Protein AF-A0A495T0G9-F1 (afdb_monomer_lite)

Radius of gyration: 29.29 Å; chains: 1; bounding box: 45×119×54 Å

pLDDT: mean 86.43, std 22.81, range [25.92, 98.94]

Secondary structure (DSSP, 8-state):
----------------------------S-HHHHHH-----TT-----SS-S--S-TTTTS--PPPTT--HHHHHHHHHHHHHHHHHHHHHHHTTTTTSSSHHHHHHHHHHHHHHHHHHHHHHHHHHHHTSS---HHHHHHS--GGG----TTTTS---SHHHHHHHHHHHHHHHHHHHHHHTT-SSHHHHHHHHHHHHHHHHHHHHHHHHHHHHHTS-HHHHHHHHHHHHHHGGGGGGGGS--HHHHHHS--GGGGHHHHHHHHHHHHHHTTPPPP--PPPPPBTTB-GGGT---HHHHHHHHHHHHHHHHSTT---

Structure (mmCIF, N/CA/C/O backbone):
data_AF-A0A495T0G9-F1
#
_entry.id   AF-A0A495T0G9-F1
#
loop_
_atom_site.group_PDB
_atom_site.id
_atom_site.type_symbol
_atom_site.label_atom_id
_atom_site.label_alt_id
_atom_site.label_comp_id
_atom_site.label_asym_id
_atom_site.label_entity_id
_atom_site.label_seq_id
_atom_site.pdbx_PDB_ins_code
_atom_site.Cartn_x
_atom_site.Cartn_y
_atom_site.Cartn_z
_atom_site.occupancy
_atom_site.B_iso_or_equiv
_atom_site.auth_seq_id
_atom_site.auth_comp_id
_atom_site.auth_asym_id
_atom_site.auth_atom_id
_atom_site.pdbx_PDB_model_num
ATOM 1 N N . MET A 1 1 ? -22.221 94.815 26.299 1.00 36.84 1 MET A N 1
ATOM 2 C CA . MET A 1 1 ? -20.768 94.915 26.525 1.00 36.84 1 MET A CA 1
ATOM 3 C C . MET A 1 1 ? -20.129 94.734 25.158 1.00 36.84 1 MET A C 1
ATOM 5 O O . MET A 1 1 ? -20.235 93.639 24.633 1.00 36.84 1 MET A O 1
ATOM 9 N N . GLN A 1 2 ? -19.735 95.877 24.577 1.00 31.06 2 GLN A N 1
ATOM 10 C CA . GLN A 1 2 ? -18.849 96.187 23.428 1.00 31.06 2 GLN A CA 1
ATOM 11 C C . GLN A 1 2 ? -18.416 95.041 22.489 1.00 31.06 2 GLN A C 1
ATOM 13 O O . GLN A 1 2 ? -17.970 94.005 22.966 1.00 31.06 2 GLN A O 1
ATOM 18 N N . ASP A 1 3 ? -18.682 95.146 21.173 1.00 30.12 3 ASP A N 1
ATOM 19 C CA . ASP A 1 3 ? -17.888 95.874 20.132 1.00 30.12 3 ASP A CA 1
ATOM 20 C C . ASP A 1 3 ? -16.521 95.200 19.897 1.00 30.12 3 ASP A C 1
ATOM 22 O O . ASP A 1 3 ? -15.913 94.730 20.847 1.00 30.12 3 ASP A O 1
ATOM 26 N N . GLN A 1 4 ? -15.887 95.139 18.729 1.00 31.98 4 GLN A N 1
ATOM 27 C CA . GLN A 1 4 ? -16.127 95.463 17.318 1.00 31.98 4 GLN A CA 1
ATOM 28 C C . GLN A 1 4 ? -14.895 94.896 16.568 1.00 31.98 4 GLN A C 1
ATOM 30 O O . GLN A 1 4 ? -13.875 94.617 17.196 1.00 31.98 4 GLN A O 1
ATOM 35 N N . ASP A 1 5 ? -15.020 94.732 15.249 1.00 30.42 5 ASP A N 1
ATOM 36 C CA . ASP A 1 5 ? -14.012 94.924 14.189 1.00 30.42 5 ASP A CA 1
ATOM 37 C C . ASP A 1 5 ? -12.503 94.759 14.480 1.00 30.42 5 ASP A C 1
ATOM 39 O O . ASP A 1 5 ? -11.925 95.447 15.314 1.00 30.42 5 ASP A O 1
ATOM 43 N N . HIS A 1 6 ? -11.805 93.999 13.622 1.00 32.00 6 HIS A N 1
ATOM 44 C CA . HIS A 1 6 ? -10.944 94.625 12.604 1.00 32.00 6 HIS A CA 1
ATOM 45 C C . HIS A 1 6 ? -10.270 93.636 11.630 1.00 32.00 6 HIS A C 1
ATOM 47 O O . HIS A 1 6 ? -9.691 92.613 11.975 1.00 32.00 6 HIS A O 1
ATOM 53 N N . THR A 1 7 ? -10.355 94.065 10.376 1.00 27.98 7 THR A N 1
ATOM 54 C CA . THR A 1 7 ? -9.600 93.808 9.143 1.00 27.98 7 THR A CA 1
ATOM 55 C C . THR A 1 7 ? -8.075 93.583 9.210 1.00 27.98 7 THR A C 1
ATOM 57 O O . THR A 1 7 ? -7.388 94.221 10.000 1.00 27.98 7 THR A O 1
ATOM 60 N N . ALA A 1 8 ? -7.593 92.885 8.163 1.00 29.25 8 ALA A N 1
ATOM 61 C CA . ALA A 1 8 ? -6.360 93.102 7.369 1.00 29.25 8 ALA A CA 1
ATOM 62 C C . ALA A 1 8 ? -5.154 92.138 7.537 1.00 29.25 8 ALA A C 1
ATOM 64 O O . ALA A 1 8 ? -4.365 92.223 8.468 1.00 29.25 8 ALA A O 1
ATOM 65 N N . THR A 1 9 ? -4.997 91.277 6.521 1.00 27.11 9 THR A N 1
ATOM 66 C CA . THR A 1 9 ? -3.823 91.097 5.633 1.00 27.11 9 THR A CA 1
ATOM 67 C C . THR A 1 9 ? -2.409 91.348 6.190 1.00 27.11 9 THR A C 1
ATOM 69 O O . THR A 1 9 ? -2.053 92.504 6.372 1.00 27.11 9 THR A O 1
ATOM 72 N N . THR A 1 10 ? -1.527 90.330 6.249 1.00 30.27 10 THR A N 1
ATOM 73 C CA . THR A 1 10 ? -0.317 90.196 5.382 1.00 30.27 10 THR A CA 1
ATOM 74 C C . THR A 1 10 ? 0.456 88.871 5.576 1.00 30.27 10 THR A C 1
ATOM 76 O O . THR A 1 10 ? 0.737 88.460 6.692 1.00 30.27 10 THR A O 1
ATOM 79 N N . ALA A 1 11 ? 0.798 88.264 4.432 1.00 27.73 11 ALA A N 1
ATOM 80 C CA . ALA A 1 11 ? 1.923 87.395 4.043 1.00 27.73 11 ALA A CA 1
ATOM 81 C C . ALA A 1 11 ? 2.798 86.637 5.075 1.00 27.73 11 ALA A C 1
ATOM 83 O O . ALA A 1 11 ? 3.456 87.233 5.921 1.00 27.73 11 ALA A O 1
ATOM 84 N N . GLY A 1 12 ? 2.997 85.335 4.808 1.00 25.92 12 GLY A N 1
ATOM 85 C CA . GLY A 1 12 ? 4.151 84.576 5.298 1.00 25.92 12 GLY A CA 1
ATOM 86 C C . GLY A 1 12 ? 4.173 83.091 4.906 1.00 25.92 12 GLY A C 1
ATOM 87 O O . GLY A 1 12 ? 3.574 82.280 5.590 1.00 25.92 12 GLY A O 1
ATOM 88 N N . ALA A 1 13 ? 4.961 82.775 3.871 1.00 28.78 13 ALA A N 1
ATOM 89 C CA . ALA A 1 13 ? 5.741 81.540 3.684 1.00 28.78 13 ALA A CA 1
ATOM 90 C C . ALA A 1 13 ? 5.062 80.184 3.343 1.00 28.78 13 ALA A C 1
ATOM 92 O O . ALA A 1 13 ? 4.405 79.554 4.156 1.00 28.78 13 ALA A O 1
ATOM 93 N N . HIS A 1 14 ? 5.427 79.700 2.145 1.00 29.56 14 HIS A N 1
ATOM 94 C CA . HIS A 1 14 ? 5.877 78.336 1.816 1.00 29.56 14 HIS A CA 1
ATOM 95 C C . HIS A 1 14 ? 5.043 77.123 2.276 1.00 29.56 14 HIS A C 1
ATOM 97 O O . HIS A 1 14 ? 5.208 76.646 3.390 1.00 29.56 14 HIS A O 1
ATOM 103 N N . HIS A 1 15 ? 4.341 76.473 1.341 1.00 28.16 15 HIS A N 1
ATOM 104 C CA . HIS A 1 15 ? 4.770 75.176 0.791 1.00 28.16 15 HIS A CA 1
ATOM 105 C C . HIS A 1 15 ? 3.839 74.692 -0.333 1.00 28.16 15 HIS A C 1
ATOM 107 O O . HIS A 1 15 ? 2.646 74.960 -0.341 1.00 28.16 15 HIS A O 1
ATOM 113 N N . ALA A 1 16 ? 4.462 74.024 -1.302 1.00 29.64 16 ALA A N 1
ATOM 114 C CA . ALA A 1 16 ? 3.936 73.474 -2.545 1.00 29.64 16 ALA A CA 1
ATOM 115 C C . ALA A 1 16 ? 2.605 72.700 -2.434 1.00 29.64 16 ALA A C 1
ATOM 117 O O . ALA A 1 16 ? 2.536 71.673 -1.765 1.00 29.64 16 ALA A O 1
ATOM 118 N N . GLU A 1 17 ? 1.615 73.123 -3.221 1.00 27.14 17 GLU A N 1
ATOM 119 C CA . GLU A 1 17 ? 0.502 72.290 -3.682 1.00 27.14 17 GLU A CA 1
ATOM 120 C C . GLU A 1 17 ? 0.711 71.988 -5.171 1.00 27.14 17 GLU A C 1
ATOM 122 O O . GLU A 1 17 ? 0.714 72.888 -6.011 1.00 27.14 17 GLU A O 1
ATOM 127 N N . HIS A 1 18 ? 0.883 70.710 -5.500 1.00 29.36 18 HIS A N 1
ATOM 128 C CA . HIS A 1 18 ? 0.644 70.201 -6.844 1.00 29.36 18 HIS A CA 1
ATOM 129 C C . HIS A 1 18 ? -0.674 69.432 -6.816 1.00 29.36 18 HIS A C 1
ATOM 131 O O . HIS A 1 18 ? -0.751 68.340 -6.262 1.00 29.36 18 HIS A O 1
ATOM 137 N N . ALA A 1 19 ? -1.693 69.996 -7.454 1.00 32.41 19 ALA A N 1
ATOM 138 C CA . ALA 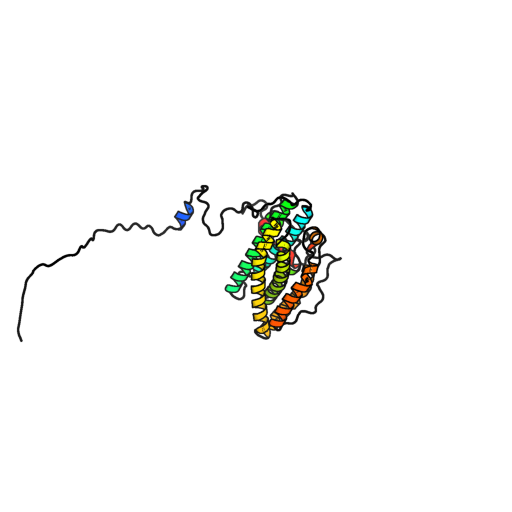A 1 19 ? -2.855 69.260 -7.915 1.00 32.41 19 ALA A CA 1
ATOM 139 C C . ALA A 1 19 ? -3.049 69.593 -9.392 1.00 32.41 19 ALA A C 1
ATOM 141 O O . ALA A 1 19 ? -3.250 70.755 -9.723 1.00 32.41 19 ALA A O 1
ATOM 142 N N . HIS A 1 20 ? -2.994 68.587 -10.266 1.00 30.02 20 HIS A N 1
ATOM 143 C CA . HIS A 1 20 ? -3.805 68.563 -11.480 1.00 30.02 20 HIS A CA 1
ATOM 144 C C . HIS A 1 20 ? -3.977 67.127 -11.999 1.00 30.02 20 HIS A C 1
ATOM 146 O O . HIS A 1 20 ? -3.019 66.455 -12.356 1.00 30.02 20 HIS A O 1
ATOM 152 N N . HIS A 1 21 ? -5.256 66.748 -12.033 1.00 27.62 21 HIS A N 1
ATOM 153 C CA . HIS A 1 21 ? -5.963 65.873 -12.969 1.00 27.62 21 HIS A CA 1
ATOM 154 C C . HIS A 1 21 ? -5.550 64.408 -13.172 1.00 27.62 21 HIS A C 1
ATOM 156 O O . HIS A 1 21 ? -4.650 64.068 -13.926 1.00 27.62 21 HIS A O 1
ATOM 162 N N . ALA A 1 22 ? -6.391 63.571 -12.561 1.00 38.06 22 ALA A N 1
ATOM 163 C CA . ALA A 1 22 ? -6.964 62.321 -13.050 1.00 38.06 22 ALA A CA 1
ATOM 164 C C . ALA A 1 22 ? -6.792 61.988 -14.547 1.00 38.06 22 ALA A C 1
ATOM 166 O O . ALA A 1 22 ? -7.380 62.645 -15.404 1.00 38.06 22 ALA A O 1
ATOM 167 N N . GLU A 1 23 ? -6.179 60.832 -14.796 1.00 28.80 23 GLU A N 1
ATOM 168 C CA . GLU A 1 23 ? -6.669 59.850 -15.764 1.00 28.80 23 GLU A CA 1
ATOM 169 C C . GLU A 1 23 ? -6.820 58.516 -15.027 1.00 28.80 23 GLU A C 1
ATOM 171 O O . GLU A 1 23 ? -5.847 57.883 -14.622 1.00 28.80 23 GLU A O 1
ATOM 176 N N . HIS A 1 24 ? -8.071 58.126 -14.792 1.00 37.62 24 HIS A N 1
ATOM 177 C CA . HIS A 1 24 ? -8.430 56.815 -14.271 1.00 37.62 24 HIS A CA 1
ATOM 178 C C . HIS A 1 24 ? -8.293 55.833 -15.441 1.00 37.62 24 HIS A C 1
ATOM 180 O O . HIS A 1 24 ? -9.194 55.723 -16.269 1.00 37.62 24 HIS A O 1
ATOM 186 N N . THR A 1 25 ? -7.140 55.177 -15.560 1.00 33.19 25 THR A N 1
ATOM 187 C CA . THR A 1 25 ? -7.004 53.996 -16.415 1.00 33.19 25 THR A CA 1
ATOM 188 C C . THR A 1 25 ? -7.249 52.777 -15.544 1.00 33.19 25 THR A C 1
ATOM 190 O O . THR A 1 25 ? -6.500 52.472 -14.622 1.00 33.19 25 THR A O 1
ATOM 193 N N . ASP A 1 26 ? -8.394 52.160 -15.795 1.00 38.94 26 ASP A N 1
ATOM 194 C CA . ASP A 1 26 ? -8.845 50.896 -15.235 1.00 38.94 26 ASP A CA 1
ATOM 195 C C . ASP A 1 26 ? -7.875 49.789 -15.683 1.00 38.94 26 ASP A C 1
ATOM 197 O O . ASP A 1 26 ? -7.980 49.259 -16.789 1.00 38.94 26 ASP A O 1
ATOM 201 N N . HIS A 1 27 ? -6.831 49.540 -14.891 1.00 41.47 27 HIS A N 1
ATOM 202 C CA . HIS A 1 27 ? -5.811 48.525 -15.171 1.00 41.47 27 HIS A CA 1
ATOM 203 C C . HIS A 1 27 ? -5.807 47.418 -14.117 1.00 41.47 27 HIS A C 1
ATOM 205 O O . HIS A 1 27 ? -4.746 46.903 -13.784 1.00 41.47 27 HIS A O 1
ATOM 211 N N . ASP A 1 28 ? -6.967 47.060 -13.564 1.00 48.81 28 ASP A N 1
ATOM 212 C CA . ASP A 1 28 ? -6.973 46.144 -12.420 1.00 48.81 28 ASP A CA 1
ATOM 213 C C . ASP A 1 28 ? -7.958 44.979 -12.490 1.00 48.81 28 ASP A C 1
ATOM 215 O O . ASP A 1 28 ? -8.263 44.419 -11.446 1.00 48.81 28 ASP A O 1
ATOM 219 N N . ASP A 1 29 ? -8.424 44.545 -13.674 1.00 48.72 29 ASP A N 1
ATOM 220 C CA . ASP A 1 29 ? -9.497 43.533 -13.661 1.00 48.72 29 ASP A CA 1
ATOM 221 C C . ASP A 1 29 ? -9.429 42.325 -14.595 1.00 48.72 29 ASP A C 1
ATOM 223 O O . ASP A 1 29 ? -10.410 41.593 -14.690 1.00 48.72 29 ASP A O 1
ATOM 227 N N . HIS A 1 30 ? -8.289 41.983 -15.207 1.00 46.88 30 HIS A N 1
ATOM 228 C CA . HIS A 1 30 ? -8.212 40.712 -15.948 1.00 46.88 30 HIS A CA 1
ATOM 229 C C . HIS A 1 30 ? -6.909 39.930 -15.750 1.00 46.88 30 HIS A C 1
ATOM 231 O O . HIS A 1 30 ? -6.177 39.647 -16.696 1.00 46.88 30 HIS A O 1
ATOM 237 N N . VAL A 1 31 ? -6.696 39.449 -14.519 1.00 45.00 31 VAL A N 1
ATOM 238 C CA . VAL A 1 31 ? -5.725 38.377 -14.199 1.00 45.00 31 VAL A CA 1
ATOM 239 C C . VAL A 1 31 ? -5.916 37.147 -15.109 1.00 45.00 31 VAL A C 1
ATOM 241 O O . VAL A 1 31 ? -4.964 36.449 -15.440 1.00 45.00 31 VAL A O 1
ATOM 244 N N . TYR A 1 32 ? -7.142 36.906 -15.583 1.00 41.06 32 TYR A N 1
ATOM 245 C CA . TYR A 1 32 ? -7.452 35.819 -16.513 1.00 41.06 32 TYR A CA 1
ATOM 246 C C . TYR A 1 32 ? -6.936 36.036 -17.945 1.00 41.06 32 TYR A C 1
ATOM 248 O O . TYR A 1 32 ? -6.650 35.055 -18.627 1.00 41.06 32 TYR A O 1
ATOM 256 N N . LEU A 1 33 ? -6.787 37.283 -18.412 1.00 42.41 33 LEU A N 1
ATOM 257 C CA . LEU A 1 33 ? -6.263 37.562 -19.757 1.00 42.41 33 LEU A CA 1
ATOM 258 C C . LEU A 1 33 ? -4.733 37.484 -19.794 1.00 42.41 33 LEU A C 1
ATOM 260 O O . LEU A 1 33 ? -4.181 36.924 -20.737 1.00 42.41 33 LEU A O 1
ATOM 264 N N . SER A 1 34 ? -4.046 37.918 -18.732 1.00 47.62 34 SER A N 1
ATOM 265 C CA . SER A 1 34 ? -2.586 37.769 -18.632 1.00 47.62 34 SER A CA 1
ATOM 266 C C . SER A 1 34 ? -2.131 36.306 -18.511 1.00 47.62 34 SER A C 1
ATOM 268 O O . SER A 1 34 ? -1.018 35.976 -18.914 1.00 47.62 34 SER A O 1
ATOM 270 N N . LEU A 1 35 ? -3.002 35.410 -18.028 1.00 40.25 35 LEU A N 1
ATOM 271 C CA . LEU A 1 35 ? -2.791 33.956 -18.035 1.00 40.25 35 LEU A CA 1
ATOM 272 C C . LEU A 1 35 ? -2.956 33.322 -19.427 1.00 40.25 35 LEU A C 1
ATOM 274 O O . LEU A 1 35 ? -2.328 32.302 -19.704 1.00 40.25 35 LEU A O 1
ATOM 278 N N . ALA A 1 36 ? -3.785 33.905 -20.296 1.00 46.72 36 ALA A N 1
ATOM 279 C CA . ALA A 1 36 ? -4.063 33.378 -21.633 1.00 46.72 36 ALA A CA 1
ATOM 280 C C . ALA A 1 36 ? -3.026 33.813 -22.689 1.00 46.72 36 ALA A C 1
ATOM 282 O O . ALA A 1 36 ? -2.892 33.159 -23.721 1.00 46.72 36 ALA A O 1
ATOM 283 N N . GLU A 1 37 ? -2.289 34.899 -22.439 1.00 40.69 37 GLU A N 1
ATOM 284 C CA . GLU A 1 37 ? -1.347 35.504 -23.397 1.00 40.69 37 GLU A CA 1
ATOM 285 C C . GLU A 1 37 ? 0.112 35.017 -23.256 1.00 40.69 37 GLU A C 1
ATOM 287 O O . GLU A 1 37 ? 0.992 35.453 -24.005 1.00 40.69 37 GLU A O 1
ATOM 292 N N . ALA A 1 38 ? 0.397 34.085 -22.338 1.00 46.06 38 ALA A N 1
ATOM 293 C CA . ALA A 1 38 ? 1.737 33.520 -22.178 1.00 46.06 38 ALA A CA 1
ATOM 294 C C . ALA A 1 38 ? 2.163 32.751 -23.446 1.00 46.06 38 ALA A C 1
ATOM 296 O O . ALA A 1 38 ? 1.586 31.730 -23.816 1.00 46.06 38 ALA A O 1
ATOM 297 N N . THR A 1 39 ? 3.175 33.270 -24.144 1.00 41.12 39 THR A N 1
ATOM 298 C CA . THR A 1 39 ? 3.643 32.728 -25.427 1.00 41.12 39 THR A CA 1
ATOM 299 C C . THR A 1 39 ? 4.542 31.501 -25.202 1.00 41.12 39 THR A C 1
ATOM 301 O O . THR A 1 39 ? 5.429 31.574 -24.349 1.00 41.12 39 THR A O 1
ATOM 304 N N . PRO A 1 40 ? 4.396 30.399 -25.968 1.00 43.25 40 PRO A N 1
ATOM 305 C CA . PRO A 1 40 ? 5.226 29.215 -25.792 1.00 43.25 40 PRO A CA 1
ATOM 306 C C . PRO A 1 40 ? 6.629 29.481 -26.344 1.00 43.25 40 PRO A C 1
ATOM 308 O O . PRO A 1 40 ? 6.844 29.565 -27.553 1.00 43.25 40 PRO A O 1
ATOM 311 N N . GLY A 1 41 ? 7.588 29.626 -25.438 1.00 40.94 41 GLY A N 1
ATOM 312 C CA . GLY A 1 41 ? 9.014 29.710 -25.722 1.00 40.94 41 GLY A CA 1
ATOM 313 C C . GLY A 1 41 ? 9.802 29.064 -24.579 1.00 40.94 41 GLY A C 1
ATOM 314 O O . GLY A 1 41 ? 9.264 28.926 -23.482 1.00 40.94 41 GLY A O 1
ATOM 315 N N . PRO A 1 42 ? 11.068 28.677 -24.804 1.00 44.31 42 PRO A N 1
ATOM 316 C CA . PRO A 1 42 ? 11.828 27.808 -23.897 1.00 44.31 42 PRO A CA 1
ATOM 317 C C . PRO A 1 42 ? 12.151 28.432 -22.528 1.00 44.31 42 PRO A C 1
ATOM 319 O O . PRO A 1 42 ? 12.629 27.741 -21.640 1.00 44.31 42 PRO A O 1
ATOM 322 N N . GLU A 1 43 ? 11.888 29.726 -22.338 1.00 43.09 43 GLU A N 1
ATOM 323 C CA . GLU A 1 43 ? 12.049 30.420 -21.051 1.00 43.09 43 GLU A CA 1
ATOM 324 C C . GLU A 1 43 ? 10.701 30.800 -20.400 1.00 43.09 43 GLU A C 1
ATOM 326 O O . GLU A 1 43 ? 10.667 31.473 -19.370 1.00 43.09 43 GLU A O 1
ATOM 331 N N . GLY A 1 44 ? 9.584 30.366 -20.997 1.00 39.56 44 GLY A N 1
ATOM 332 C CA . GLY A 1 44 ? 8.210 30.717 -20.629 1.00 39.56 44 GLY A CA 1
ATOM 333 C C . GLY A 1 44 ? 7.306 29.506 -20.396 1.00 39.56 44 GLY A C 1
ATOM 334 O O . GLY A 1 44 ? 6.115 29.572 -20.690 1.00 39.56 44 GLY A O 1
ATOM 335 N N . GLU A 1 45 ? 7.848 28.398 -19.888 1.00 43.22 45 GLU A N 1
ATOM 336 C CA . GLU A 1 45 ? 7.029 27.290 -19.387 1.00 43.22 45 GLU A CA 1
ATOM 337 C C . GLU A 1 45 ? 6.202 27.776 -18.189 1.00 43.22 45 GLU A C 1
ATOM 339 O O . GLU A 1 45 ? 6.717 28.372 -17.237 1.00 43.22 45 GLU A O 1
ATOM 344 N N . GLY A 1 46 ? 4.884 27.591 -18.289 1.00 38.84 46 GLY A N 1
ATOM 345 C CA . GLY A 1 46 ? 3.895 28.140 -17.375 1.00 38.84 46 GLY A CA 1
ATOM 346 C C . GLY A 1 46 ? 4.235 27.840 -15.920 1.00 38.84 46 GLY A C 1
ATOM 347 O O . GLY A 1 46 ? 4.223 26.688 -15.491 1.00 38.84 46 GLY A O 1
ATOM 348 N N . ARG A 1 47 ? 4.488 28.906 -15.155 1.00 38.59 47 ARG A N 1
ATOM 349 C CA . ARG A 1 47 ? 4.686 28.903 -13.699 1.00 38.59 47 ARG A CA 1
ATOM 350 C C . ARG A 1 47 ? 3.376 28.626 -12.953 1.00 38.59 47 ARG A C 1
ATOM 352 O O . ARG A 1 47 ? 2.949 29.415 -12.115 1.00 38.59 47 ARG A O 1
ATOM 359 N N . TRP A 1 48 ? 2.727 27.515 -13.269 1.00 44.78 48 TRP A N 1
ATOM 360 C CA . TRP A 1 48 ? 1.744 26.910 -12.383 1.00 44.78 48 TRP A CA 1
ATOM 361 C C . TRP A 1 48 ? 2.496 26.096 -11.324 1.00 44.78 48 TRP A C 1
ATOM 363 O O . TRP A 1 48 ? 3.562 25.547 -11.594 1.00 44.78 48 TRP A O 1
ATOM 373 N N . ALA A 1 49 ? 1.945 26.007 -10.111 1.00 40.78 49 ALA A N 1
ATOM 374 C CA . ALA A 1 49 ? 2.507 25.233 -8.994 1.00 40.78 49 ALA A CA 1
ATOM 375 C C . ALA A 1 49 ? 2.595 23.710 -9.262 1.00 40.78 49 ALA A C 1
ATOM 377 O O . ALA A 1 49 ? 3.083 22.956 -8.424 1.00 40.78 49 ALA A O 1
ATOM 378 N N . TYR A 1 50 ? 2.158 23.277 -10.444 1.00 44.31 50 TYR A N 1
ATOM 379 C CA . TYR A 1 50 ? 2.253 21.932 -10.982 1.00 44.31 50 TYR A CA 1
ATOM 380 C C . TYR A 1 50 ? 2.871 22.073 -12.379 1.00 44.31 50 TYR A C 1
ATOM 382 O O . TYR A 1 50 ? 2.285 22.713 -13.253 1.00 44.31 50 TYR A O 1
ATOM 390 N N . GLY A 1 51 ? 4.101 21.580 -12.546 1.00 34.31 51 GLY A N 1
ATOM 391 C CA . GLY A 1 51 ? 4.908 21.766 -13.752 1.00 34.31 51 GLY A CA 1
ATOM 392 C C . GLY A 1 51 ? 4.189 21.338 -15.033 1.00 34.31 51 GLY A C 1
ATOM 393 O O . GLY A 1 51 ? 3.461 20.348 -15.066 1.00 34.31 51 GLY A O 1
ATOM 394 N N . THR A 1 52 ? 4.403 22.095 -16.104 1.00 44.09 52 THR A N 1
ATOM 395 C CA . THR A 1 52 ? 3.819 21.842 -17.422 1.00 44.09 52 THR A CA 1
ATOM 396 C C . THR A 1 52 ? 4.724 20.892 -18.212 1.00 44.09 52 THR A C 1
ATOM 398 O O . THR A 1 52 ? 5.574 21.321 -18.978 1.00 44.09 52 THR A O 1
ATOM 401 N N . GLY A 1 53 ? 4.564 19.579 -18.001 1.00 42.50 53 GLY A N 1
ATOM 402 C CA . GLY A 1 53 ? 5.264 18.559 -18.791 1.00 42.50 53 GLY A CA 1
ATOM 403 C C . GLY A 1 53 ? 5.173 17.145 -18.217 1.00 42.50 53 GLY A C 1
ATOM 404 O O . GLY A 1 53 ? 6.137 16.643 -17.653 1.00 42.50 53 GLY A O 1
ATOM 405 N N . PHE A 1 54 ? 4.038 16.469 -18.401 1.00 53.34 54 PHE A N 1
ATOM 406 C CA . PHE A 1 54 ? 3.822 15.052 -18.057 1.00 53.34 54 PHE A CA 1
ATOM 407 C C . PHE A 1 54 ? 4.567 14.059 -18.986 1.00 53.34 54 PHE A C 1
ATOM 409 O O . PHE A 1 54 ? 4.109 12.940 -19.178 1.00 53.34 54 PHE A O 1
ATOM 416 N N . ALA A 1 55 ? 5.679 14.448 -19.620 1.00 59.69 55 ALA A N 1
ATOM 417 C CA . ALA A 1 55 ? 6.225 13.694 -20.755 1.00 59.69 55 ALA A CA 1
ATOM 418 C C . ALA A 1 55 ? 7.013 12.427 -20.366 1.00 59.69 55 ALA A C 1
ATOM 420 O O . ALA A 1 55 ? 7.072 11.494 -21.161 1.00 59.69 55 ALA A O 1
ATOM 421 N N . ASP A 1 56 ? 7.601 12.379 -19.168 1.00 69.69 56 ASP A N 1
ATOM 422 C CA . ASP A 1 56 ? 8.277 11.188 -18.637 1.00 69.69 56 ASP A CA 1
ATOM 423 C C . ASP A 1 56 ? 8.384 11.288 -17.101 1.00 69.69 56 ASP A C 1
ATOM 425 O O . ASP A 1 56 ? 9.115 12.152 -16.603 1.00 69.69 56 ASP A O 1
ATOM 429 N N . PRO A 1 57 ? 7.683 10.440 -16.321 1.00 75.12 57 PRO A N 1
ATOM 430 C CA . PRO A 1 57 ? 7.809 10.408 -14.863 1.00 75.12 57 PRO A CA 1
ATOM 431 C C . PRO A 1 57 ? 9.251 10.201 -14.375 1.00 75.12 57 PRO A C 1
ATOM 433 O O . PRO A 1 57 ? 9.598 10.641 -13.282 1.00 75.12 57 PRO A O 1
ATOM 436 N N . LEU A 1 58 ? 10.100 9.560 -15.182 1.00 79.88 58 LEU A N 1
ATOM 437 C CA . LEU A 1 58 ? 11.485 9.231 -14.845 1.00 79.88 58 LEU A CA 1
ATOM 438 C C . LEU A 1 58 ? 12.499 10.246 -15.390 1.00 79.88 58 LEU A C 1
ATOM 440 O O . LEU A 1 58 ? 13.706 9.988 -15.355 1.00 79.88 58 LEU A O 1
ATOM 444 N N . LEU A 1 59 ? 12.041 11.411 -15.861 1.00 79.12 59 LEU A N 1
ATOM 445 C CA . LEU A 1 59 ? 12.917 12.451 -16.389 1.00 79.12 59 LEU A CA 1
ATOM 446 C C . LEU A 1 59 ? 14.010 12.829 -15.372 1.00 79.12 59 LEU A C 1
ATOM 448 O O . LEU A 1 59 ? 13.735 13.264 -14.255 1.00 79.12 59 LEU A O 1
ATOM 452 N N . GLY A 1 60 ? 15.271 12.694 -15.787 1.00 77.56 60 GLY A N 1
ATOM 453 C CA . GLY A 1 60 ? 16.436 13.012 -14.955 1.00 77.56 60 GLY A CA 1
ATOM 454 C C . GLY A 1 60 ? 16.941 11.864 -14.075 1.00 77.56 60 GLY A C 1
ATOM 455 O O . GLY A 1 60 ? 17.927 12.056 -13.364 1.00 77.56 60 GLY A O 1
ATOM 456 N N . VAL A 1 61 ? 16.326 10.679 -14.143 1.00 82.19 61 VAL A N 1
ATOM 457 C CA . VAL A 1 61 ? 16.827 9.452 -13.510 1.00 82.19 61 VAL A CA 1
ATOM 458 C C . VAL A 1 61 ? 17.510 8.578 -14.564 1.00 82.19 61 VAL A C 1
ATOM 460 O O . VAL A 1 61 ? 17.050 8.481 -15.698 1.00 82.19 61 VAL A O 1
ATOM 463 N N . ASP A 1 62 ? 18.626 7.943 -14.206 1.00 85.94 62 ASP A N 1
ATOM 464 C CA . ASP A 1 62 ? 19.243 6.931 -15.066 1.00 85.94 62 ASP A CA 1
ATOM 465 C C . ASP A 1 62 ? 18.300 5.726 -15.174 1.00 85.94 62 ASP A C 1
ATOM 467 O O . ASP A 1 62 ? 17.969 5.107 -14.170 1.00 85.94 62 ASP A O 1
ATOM 471 N N . THR A 1 63 ? 17.833 5.407 -16.379 1.00 88.31 63 THR A N 1
ATOM 472 C CA . THR A 1 63 ? 16.934 4.272 -16.632 1.00 88.31 63 THR A CA 1
ATOM 473 C C . THR A 1 63 ? 17.666 3.070 -17.226 1.00 88.31 63 THR A C 1
ATOM 475 O O . THR A 1 63 ? 17.036 2.068 -17.578 1.00 88.31 63 THR A O 1
ATOM 478 N N . THR A 1 64 ? 18.997 3.108 -17.329 1.00 89.06 64 THR A N 1
ATOM 479 C CA . THR A 1 64 ? 19.762 1.958 -17.815 1.00 89.06 64 THR A CA 1
ATOM 480 C C . THR A 1 64 ? 19.591 0.767 -16.872 1.00 89.06 64 THR A C 1
ATOM 482 O O . THR A 1 64 ? 19.625 0.898 -15.650 1.00 89.06 64 THR A O 1
ATOM 485 N N . LEU A 1 65 ? 19.325 -0.413 -17.437 1.00 91.19 65 LEU A N 1
ATOM 486 C CA . LEU A 1 65 ? 19.180 -1.630 -16.643 1.00 91.19 65 LEU A CA 1
ATOM 487 C C . LEU A 1 65 ? 20.559 -2.028 -16.079 1.00 91.19 65 LEU A C 1
ATOM 489 O O . LEU A 1 65 ? 21.495 -2.203 -16.870 1.00 91.19 65 LEU A O 1
ATOM 493 N N . PRO A 1 66 ? 20.713 -2.191 -14.751 1.00 90.75 66 PRO A N 1
ATOM 494 C CA . PRO A 1 66 ? 21.988 -2.586 -14.162 1.00 90.75 66 PRO A CA 1
ATOM 495 C C . PRO A 1 66 ? 22.481 -3.945 -14.672 1.00 90.75 66 PRO A C 1
ATOM 497 O O . PRO A 1 66 ? 21.709 -4.883 -14.873 1.00 90.75 66 PRO A O 1
ATOM 500 N N . ALA A 1 67 ? 23.799 -4.082 -14.830 1.00 88.44 67 ALA A N 1
ATOM 501 C CA . ALA A 1 67 ? 24.402 -5.335 -15.269 1.00 88.44 67 ALA A CA 1
ATOM 502 C C . ALA A 1 67 ? 24.139 -6.471 -14.262 1.00 88.44 67 ALA A C 1
ATOM 504 O O . ALA A 1 67 ? 24.426 -6.338 -13.074 1.00 88.44 67 ALA A O 1
ATOM 505 N N . GLY A 1 68 ? 23.647 -7.609 -14.758 1.00 88.00 68 GLY A N 1
ATOM 506 C CA . GLY A 1 68 ? 23.354 -8.794 -13.944 1.00 88.00 68 GLY A CA 1
ATOM 507 C C . GLY A 1 68 ? 21.950 -8.826 -13.337 1.00 88.00 68 GLY A C 1
ATOM 508 O O . GLY A 1 68 ? 21.605 -9.830 -12.720 1.00 88.00 68 GLY A O 1
ATOM 509 N N . LEU A 1 69 ? 21.144 -7.779 -13.538 1.00 93.94 69 LEU A N 1
ATOM 510 C CA . LEU A 1 69 ? 19.736 -7.765 -13.161 1.00 93.94 69 LEU A CA 1
ATOM 511 C C . LEU A 1 69 ? 18.871 -8.232 -14.339 1.00 93.94 69 LEU A C 1
ATOM 513 O O . LEU A 1 69 ? 19.048 -7.764 -15.464 1.00 93.94 69 LEU A O 1
ATOM 517 N N . ASP A 1 70 ? 17.947 -9.157 -14.087 1.00 96.38 70 ASP A N 1
ATOM 518 C CA . ASP A 1 70 ? 16.973 -9.576 -15.094 1.00 96.38 70 ASP A CA 1
ATOM 519 C C . ASP A 1 70 ? 15.865 -8.521 -15.224 1.00 96.38 70 ASP A C 1
ATOM 521 O O . ASP A 1 70 ? 15.242 -8.126 -14.236 1.00 96.38 70 ASP A O 1
ATOM 525 N N . GLY A 1 71 ? 15.639 -8.043 -16.449 1.00 96.94 71 GLY A N 1
ATOM 526 C CA . GLY A 1 71 ? 14.676 -6.976 -16.718 1.00 96.94 71 GLY A CA 1
ATOM 527 C C . GLY A 1 71 ? 13.229 -7.383 -16.440 1.00 96.94 71 GLY A C 1
ATOM 528 O O . GLY A 1 71 ? 12.455 -6.570 -15.939 1.00 96.94 71 GLY A O 1
ATOM 529 N N . ALA A 1 72 ? 12.869 -8.648 -16.685 1.00 97.62 72 ALA A N 1
ATOM 530 C CA . ALA A 1 72 ? 11.517 -9.139 -16.438 1.00 97.62 72 ALA A CA 1
ATOM 531 C C . ALA A 1 72 ? 11.238 -9.286 -14.935 1.00 97.62 72 ALA A C 1
ATOM 533 O O . ALA A 1 72 ? 10.155 -8.921 -14.475 1.00 97.62 72 ALA A O 1
ATOM 534 N N . ASP A 1 73 ? 12.213 -9.758 -14.154 1.00 98.06 73 ASP A N 1
ATOM 535 C CA . ASP A 1 73 ? 12.086 -9.803 -12.696 1.00 98.06 73 ASP A CA 1
ATOM 536 C C . ASP A 1 73 ? 12.033 -8.393 -12.081 1.00 98.06 73 ASP A C 1
ATOM 538 O O . ASP A 1 73 ? 11.198 -8.146 -11.206 1.00 98.06 73 ASP A O 1
ATOM 542 N N . LEU A 1 74 ? 12.861 -7.447 -12.553 1.00 98.19 74 LEU A N 1
ATOM 543 C CA . LEU A 1 74 ? 12.776 -6.048 -12.111 1.00 98.19 74 LEU A CA 1
ATOM 544 C C . LEU A 1 74 ? 11.402 -5.457 -12.442 1.00 98.19 74 LEU A C 1
ATOM 546 O O . LEU A 1 74 ? 10.778 -4.843 -11.578 1.00 98.19 74 LEU A O 1
ATOM 550 N N . ALA A 1 75 ? 10.910 -5.670 -13.664 1.00 98.44 75 ALA A N 1
ATOM 551 C CA . ALA A 1 75 ? 9.604 -5.184 -14.084 1.00 98.44 75 ALA A CA 1
ATOM 552 C C . ALA A 1 75 ? 8.476 -5.745 -13.217 1.00 98.44 75 ALA A C 1
ATOM 554 O O . ALA A 1 75 ? 7.630 -4.991 -12.741 1.00 98.44 75 ALA A O 1
ATOM 555 N N . ALA A 1 76 ? 8.492 -7.055 -12.957 1.00 98.50 76 ALA A N 1
ATOM 556 C CA . ALA A 1 76 ? 7.513 -7.704 -12.097 1.00 98.50 76 ALA A CA 1
ATOM 557 C C . ALA A 1 76 ? 7.554 -7.153 -10.664 1.00 98.50 76 ALA A C 1
ATOM 559 O O . ALA A 1 76 ? 6.500 -6.960 -10.059 1.00 98.50 76 ALA A O 1
ATOM 560 N N . TYR A 1 77 ? 8.741 -6.855 -10.129 1.00 98.62 77 TYR A N 1
ATOM 561 C CA . TYR A 1 77 ? 8.861 -6.273 -8.795 1.00 98.62 77 TYR A CA 1
ATOM 562 C C . TYR A 1 77 ? 8.392 -4.815 -8.746 1.00 98.62 77 TYR A C 1
ATOM 564 O O . TYR A 1 77 ? 7.616 -4.448 -7.866 1.00 98.62 77 TYR A O 1
ATOM 572 N N . CYS A 1 78 ? 8.775 -3.989 -9.722 1.00 98.62 78 CYS A N 1
ATOM 573 C CA . CYS A 1 78 ? 8.249 -2.632 -9.854 1.00 98.62 78 CYS A CA 1
ATOM 574 C C . CYS A 1 78 ? 6.719 -2.634 -9.985 1.00 98.62 78 CYS A C 1
ATOM 576 O O . CYS A 1 78 ? 6.058 -1.831 -9.331 1.00 98.62 78 CYS A O 1
ATOM 578 N N . LEU A 1 79 ? 6.150 -3.577 -10.742 1.00 98.75 79 LEU A N 1
ATOM 579 C CA . LEU A 1 79 ? 4.705 -3.753 -10.875 1.00 98.75 79 LEU A CA 1
ATOM 580 C C . LEU A 1 79 ? 4.042 -4.103 -9.537 1.00 98.75 79 LEU A C 1
ATOM 582 O O . LEU A 1 79 ? 3.051 -3.484 -9.172 1.00 98.75 79 LEU A O 1
ATOM 586 N N . MET A 1 80 ? 4.615 -5.036 -8.770 1.00 98.81 80 MET A N 1
ATOM 587 C CA . MET A 1 80 ? 4.137 -5.388 -7.426 1.00 98.81 80 MET A CA 1
ATOM 588 C C . MET A 1 80 ? 4.052 -4.160 -6.515 1.00 98.81 80 MET A C 1
ATOM 590 O O . MET A 1 80 ? 3.014 -3.913 -5.900 1.00 98.81 80 MET A O 1
ATOM 594 N N . LEU A 1 81 ? 5.128 -3.372 -6.443 1.00 98.88 81 LEU A N 1
ATOM 595 C CA . LEU A 1 81 ? 5.176 -2.190 -5.584 1.00 98.88 81 LEU A CA 1
ATOM 596 C C . LEU A 1 81 ? 4.272 -1.060 -6.106 1.00 98.88 81 LEU A C 1
ATOM 598 O O . LEU A 1 81 ? 3.636 -0.374 -5.306 1.00 98.88 81 LEU A O 1
ATOM 602 N N . GLY A 1 82 ? 4.212 -0.876 -7.427 1.00 98.81 82 GLY A N 1
ATOM 603 C CA . GLY A 1 82 ? 3.389 0.138 -8.081 1.00 98.81 82 GLY A CA 1
ATOM 604 C C . GLY A 1 82 ? 1.894 -0.132 -7.932 1.00 98.81 82 GLY A C 1
ATOM 605 O O . GLY A 1 82 ? 1.132 0.806 -7.696 1.00 98.81 82 GLY A O 1
ATOM 606 N N . ASP A 1 83 ? 1.490 -1.403 -7.986 1.00 98.94 83 ASP A N 1
ATOM 607 C CA . ASP A 1 83 ? 0.108 -1.836 -7.769 1.00 98.94 83 ASP A CA 1
ATOM 608 C C . ASP A 1 83 ? -0.327 -1.620 -6.323 1.00 98.94 83 ASP A C 1
ATOM 610 O O . ASP A 1 83 ? -1.436 -1.145 -6.087 1.00 98.94 83 ASP A O 1
ATOM 614 N N . ASP A 1 84 ? 0.547 -1.908 -5.351 1.00 98.94 84 ASP A N 1
ATOM 615 C CA . ASP A 1 84 ? 0.249 -1.629 -3.943 1.00 98.94 84 ASP A CA 1
ATOM 616 C C . ASP A 1 84 ? -0.078 -0.151 -3.721 1.00 98.94 84 ASP A C 1
ATOM 618 O O . ASP A 1 84 ? -1.049 0.190 -3.042 1.00 98.94 84 ASP A O 1
ATOM 622 N N . ALA A 1 85 ? 0.744 0.720 -4.312 1.00 98.88 85 ALA A N 1
ATOM 623 C CA . ALA A 1 85 ? 0.601 2.159 -4.196 1.00 98.88 85 ALA A CA 1
ATOM 624 C C . ALA A 1 85 ? -0.642 2.673 -4.943 1.00 98.88 85 ALA A C 1
ATOM 626 O O . ALA A 1 85 ? -1.396 3.458 -4.375 1.00 98.88 85 ALA A O 1
ATOM 627 N N . LEU A 1 86 ? -0.911 2.186 -6.163 1.00 98.88 86 LEU A N 1
ATOM 628 C CA . LEU A 1 86 ? -2.093 2.569 -6.949 1.00 98.88 86 LEU A CA 1
ATOM 629 C C . LEU A 1 86 ? -3.394 2.206 -6.232 1.00 98.88 86 LEU A C 1
ATOM 631 O O . LEU A 1 86 ? -4.291 3.035 -6.085 1.00 98.88 86 LEU A O 1
ATOM 635 N N . VAL A 1 87 ? -3.488 0.955 -5.780 1.00 98.88 87 VAL A N 1
ATOM 636 C CA . VAL A 1 87 ? -4.698 0.419 -5.156 1.00 98.88 87 VAL A CA 1
ATOM 637 C C . VAL A 1 87 ? -4.968 1.118 -3.829 1.00 98.88 87 VAL A C 1
ATOM 639 O O . VAL A 1 87 ? -6.105 1.521 -3.572 1.00 98.88 87 VAL A O 1
ATOM 642 N N . LEU A 1 88 ? -3.936 1.338 -3.006 1.00 98.88 88 LEU A N 1
ATOM 643 C CA . LEU A 1 88 ? -4.117 2.082 -1.765 1.00 98.88 88 LEU A CA 1
ATOM 644 C C . LEU A 1 88 ? -4.465 3.552 -2.034 1.00 98.88 88 LEU A C 1
ATOM 646 O O . LEU A 1 88 ? -5.358 4.068 -1.370 1.00 98.88 88 LEU A O 1
ATOM 650 N N . ALA A 1 89 ? -3.837 4.211 -3.015 1.00 98.81 89 ALA A N 1
ATOM 651 C CA . ALA A 1 89 ? -4.186 5.581 -3.399 1.00 98.81 89 ALA A CA 1
ATOM 652 C C . ALA A 1 89 ? -5.671 5.701 -3.777 1.00 98.81 89 ALA A C 1
ATOM 654 O O . ALA A 1 89 ? -6.358 6.602 -3.292 1.00 98.81 89 ALA A O 1
ATOM 655 N N . GLN A 1 90 ? -6.190 4.743 -4.554 1.00 98.44 90 GLN A N 1
ATOM 656 C CA . GLN A 1 90 ? -7.607 4.698 -4.912 1.00 98.44 90 GLN A CA 1
ATOM 657 C C . GLN A 1 90 ? -8.503 4.491 -3.682 1.00 98.44 90 GLN A C 1
ATOM 659 O O . GLN A 1 90 ? -9.535 5.141 -3.544 1.00 98.44 90 GLN A O 1
ATOM 664 N N . ARG A 1 91 ? -8.106 3.640 -2.731 1.00 98.62 91 ARG A N 1
ATOM 665 C CA . ARG A 1 91 ? -8.856 3.511 -1.474 1.00 98.62 91 ARG A CA 1
ATOM 666 C C . ARG A 1 91 ? -8.836 4.794 -0.650 1.00 98.62 91 ARG A C 1
ATOM 668 O O . ARG A 1 91 ? -9.842 5.129 -0.037 1.00 98.62 91 ARG A O 1
ATOM 675 N N . LEU A 1 92 ? -7.736 5.540 -0.628 1.00 98.50 92 LEU A N 1
ATOM 676 C CA . LEU A 1 92 ? -7.678 6.797 0.121 1.00 98.50 92 LEU A CA 1
ATOM 677 C C . LEU A 1 92 ? -8.522 7.900 -0.525 1.00 98.50 92 LEU A C 1
ATOM 679 O O . LEU A 1 92 ? -9.196 8.624 0.203 1.00 98.50 92 LEU A O 1
ATOM 683 N N . ILE A 1 93 ? -8.567 7.998 -1.858 1.00 96.62 93 ILE A N 1
ATOM 684 C CA . ILE A 1 93 ? -9.360 9.041 -2.528 1.00 96.62 93 ILE A CA 1
ATOM 685 C C . ILE A 1 93 ? -10.876 8.843 -2.361 1.00 96.62 93 ILE A C 1
ATOM 687 O O . ILE A 1 93 ? -11.626 9.815 -2.374 1.00 96.62 93 ILE A O 1
ATOM 691 N N . GLU A 1 94 ? -11.343 7.615 -2.103 1.00 97.31 94 GLU A N 1
ATOM 692 C CA . GLU A 1 94 ? -12.747 7.345 -1.744 1.00 97.31 94 GLU A CA 1
ATOM 693 C C . GLU A 1 94 ? -13.204 8.095 -0.472 1.00 97.31 94 GLU A C 1
ATOM 695 O O . GLU A 1 94 ? -14.410 8.214 -0.237 1.00 97.31 94 GLU A O 1
ATOM 700 N N . TRP A 1 95 ? -12.275 8.592 0.357 1.00 97.69 95 TRP A N 1
ATOM 701 C CA . TRP A 1 95 ? -12.584 9.420 1.528 1.00 97.69 95 TRP A CA 1
ATOM 702 C C . TRP A 1 95 ? -12.844 10.891 1.206 1.00 97.69 95 TRP A C 1
ATOM 704 O O . TRP A 1 95 ? -13.402 11.591 2.055 1.00 97.69 95 TRP A O 1
ATOM 714 N N . CYS A 1 96 ? -12.506 11.367 0.004 1.00 95.06 96 CYS A N 1
ATOM 715 C CA . CYS A 1 96 ? -12.879 12.711 -0.419 1.00 95.06 96 CYS A CA 1
ATOM 716 C C . CYS A 1 96 ? -14.402 12.859 -0.363 1.00 95.06 96 CYS A C 1
ATOM 718 O O . CYS A 1 96 ? -15.141 12.048 -0.921 1.00 95.06 96 CYS A O 1
ATOM 720 N N . THR A 1 97 ? -14.876 13.900 0.317 1.00 93.75 97 THR A N 1
ATOM 721 C CA . THR A 1 97 ? -16.276 14.193 0.669 1.00 93.75 97 THR A CA 1
ATOM 722 C C . THR A 1 97 ? -16.913 13.266 1.712 1.00 93.75 97 THR A C 1
ATOM 724 O O . THR A 1 97 ? -18.118 13.356 1.960 1.00 93.75 97 THR A O 1
ATOM 727 N N . ARG A 1 98 ? -16.136 12.366 2.331 1.00 95.62 98 ARG A N 1
ATOM 728 C CA . ARG A 1 98 ? -16.627 11.359 3.293 1.00 95.62 98 ARG A CA 1
ATOM 729 C C . ARG A 1 98 ? -15.854 11.313 4.613 1.00 95.62 98 ARG A C 1
ATOM 731 O O . ARG A 1 98 ? -16.291 10.604 5.520 1.00 95.62 98 ARG A O 1
ATOM 738 N N . ALA A 1 99 ? -14.720 12.007 4.725 1.00 95.88 99 ALA A N 1
ATOM 739 C CA . ALA A 1 99 ? -13.897 11.995 5.932 1.00 95.88 99 ALA A CA 1
ATOM 740 C C . ALA A 1 99 ? -14.628 12.624 7.136 1.00 95.88 99 ALA A C 1
ATOM 742 O O . ALA A 1 99 ? -15.515 13.460 6.945 1.00 95.88 99 ALA A O 1
ATOM 743 N N . PRO A 1 100 ? -14.277 12.241 8.381 1.00 94.44 100 PRO A N 1
ATOM 744 C CA . PRO A 1 100 ? -14.930 12.779 9.578 1.00 94.44 100 PRO A CA 1
ATOM 745 C C . PRO A 1 100 ? -14.783 14.299 9.733 1.00 94.44 100 PRO A C 1
ATOM 747 O O . PRO A 1 100 ? -15.679 14.947 10.272 1.00 94.44 100 PRO A O 1
ATOM 750 N N . GLU A 1 101 ? -13.658 14.850 9.269 1.00 95.75 101 GLU A N 1
ATOM 751 C CA . GLU A 1 101 ? -13.286 16.265 9.359 1.00 95.75 101 GLU A CA 1
ATOM 752 C C . GLU A 1 101 ? -12.544 16.687 8.075 1.00 95.75 101 GLU A C 1
ATOM 754 O O . GLU A 1 101 ? -11.975 15.846 7.372 1.00 95.75 101 GLU A O 1
ATOM 759 N N . LEU A 1 102 ? -12.549 17.988 7.758 1.00 96.38 102 LEU A N 1
ATOM 760 C CA . LEU A 1 102 ? -11.921 18.520 6.536 1.00 96.38 102 LEU A CA 1
ATOM 761 C C . LEU A 1 102 ? -10.400 18.347 6.558 1.00 96.38 102 LEU A C 1
ATOM 763 O O . LEU A 1 102 ? -9.783 18.068 5.535 1.00 96.38 102 LEU A O 1
ATOM 767 N N . GLU A 1 103 ? -9.796 18.495 7.729 1.00 97.06 103 GLU A N 1
ATOM 768 C CA . GLU A 1 103 ? -8.374 18.287 7.967 1.00 97.06 103 GLU A CA 1
ATOM 769 C C . GLU A 1 103 ? -7.966 16.856 7.605 1.00 97.06 103 GLU A C 1
ATOM 771 O O . GLU A 1 103 ? -6.934 16.641 6.970 1.00 97.06 103 GLU A O 1
ATOM 776 N N . GLU A 1 104 ? -8.817 15.888 7.942 1.00 96.94 104 GLU A N 1
ATOM 777 C CA . GLU A 1 104 ? -8.578 14.476 7.658 1.00 96.94 104 GLU A CA 1
ATOM 778 C C . GLU A 1 104 ? -8.812 14.137 6.192 1.00 96.94 104 GLU A C 1
ATOM 780 O O . GLU A 1 104 ? -8.081 13.328 5.627 1.00 96.94 104 GLU A O 1
ATOM 785 N N . GLU A 1 105 ? -9.763 14.804 5.538 1.00 96.56 105 GLU A N 1
ATOM 786 C CA . GLU A 1 105 ? -9.915 14.720 4.086 1.00 96.56 105 GLU A CA 1
ATOM 787 C C . GLU A 1 105 ? -8.641 15.173 3.365 1.00 96.56 105 GLU A C 1
ATOM 789 O O . GLU A 1 105 ? -8.115 14.450 2.516 1.00 96.56 105 GLU A O 1
ATOM 794 N N . VAL A 1 106 ? -8.122 16.351 3.726 1.00 97.62 106 VAL A N 1
ATOM 795 C CA . VAL A 1 106 ? -6.907 16.912 3.119 1.00 97.62 106 VAL A CA 1
ATOM 796 C C . VAL A 1 106 ? -5.699 16.027 3.412 1.00 97.62 106 VAL A C 1
ATOM 798 O O . VAL A 1 106 ? -4.894 15.780 2.513 1.00 97.62 106 VAL A O 1
ATOM 801 N N . ALA A 1 107 ? -5.584 15.512 4.640 1.00 97.94 107 ALA A N 1
ATOM 802 C CA . ALA A 1 107 ? -4.516 14.593 5.007 1.00 97.94 107 ALA A CA 1
ATOM 803 C C . ALA A 1 107 ? -4.563 13.324 4.146 1.00 97.94 107 ALA A C 1
ATOM 805 O O . ALA A 1 107 ? -3.584 13.031 3.460 1.00 97.94 107 ALA A O 1
ATOM 806 N N . LEU A 1 108 ? -5.696 12.612 4.110 1.00 98.31 108 LEU A N 1
ATOM 807 C CA . LEU A 1 108 ? -5.852 11.373 3.338 1.00 98.31 108 LEU A CA 1
ATOM 808 C C . LEU A 1 108 ? -5.646 11.590 1.834 1.00 98.31 108 LEU A C 1
ATOM 810 O O . LEU A 1 108 ? -4.994 10.765 1.191 1.00 98.31 108 LEU A O 1
ATOM 814 N N . ALA A 1 109 ? -6.134 12.706 1.281 1.00 97.94 109 ALA A N 1
ATOM 815 C CA . ALA A 1 109 ? -5.890 13.075 -0.111 1.00 97.94 109 ALA A CA 1
ATOM 816 C C . ALA A 1 109 ? -4.392 13.287 -0.390 1.00 97.94 109 ALA A C 1
ATOM 818 O O . ALA A 1 109 ? -3.890 12.831 -1.418 1.00 97.94 109 ALA A O 1
ATOM 819 N N . ASN A 1 110 ? -3.657 13.914 0.535 1.00 98.06 110 ASN A N 1
ATOM 820 C CA . ASN A 1 110 ? -2.213 14.096 0.405 1.00 98.06 110 ASN A CA 1
ATOM 821 C C . ASN A 1 110 ? -1.451 12.761 0.479 1.00 98.06 110 ASN A C 1
ATOM 823 O O . ASN A 1 110 ? -0.584 12.516 -0.355 1.00 98.06 110 ASN A O 1
ATOM 827 N N . LEU A 1 111 ? -1.812 11.863 1.410 1.00 98.50 111 LEU A N 1
ATOM 828 C CA . LEU A 1 111 ? -1.207 10.521 1.464 1.00 98.50 111 LEU A CA 1
ATOM 829 C C . LEU A 1 111 ? -1.484 9.736 0.169 1.00 98.50 111 LEU A C 1
ATOM 831 O O . LEU A 1 111 ? -0.598 9.065 -0.360 1.00 98.50 111 LEU A O 1
ATOM 835 N N . GLY A 1 112 ? -2.709 9.837 -0.359 1.00 98.44 112 GLY A N 1
ATOM 836 C CA . GLY A 1 112 ? -3.092 9.232 -1.634 1.00 98.44 112 GLY A CA 1
ATOM 837 C C . GLY A 1 112 ? -2.289 9.783 -2.812 1.00 98.44 112 GLY A C 1
ATOM 838 O O . GLY A 1 112 ? -1.862 9.014 -3.672 1.00 98.44 112 GLY A O 1
ATOM 839 N N . LEU A 1 113 ? -2.020 11.091 -2.831 1.00 98.25 113 LEU A N 1
ATOM 840 C CA . LEU A 1 113 ? -1.215 11.730 -3.871 1.00 98.25 113 LEU A CA 1
ATOM 841 C C . LEU A 1 113 ? 0.251 11.275 -3.842 1.00 98.25 113 LEU A C 1
ATOM 843 O O . LEU A 1 113 ? 0.821 11.022 -4.905 1.00 98.25 113 LEU A O 1
ATOM 847 N N . ASP A 1 114 ? 0.844 11.118 -2.656 1.00 98.44 114 ASP A N 1
ATOM 848 C CA . ASP A 1 114 ? 2.195 10.559 -2.512 1.00 98.44 114 ASP A CA 1
ATOM 849 C C . ASP A 1 114 ? 2.265 9.145 -3.113 1.00 98.44 114 ASP A C 1
ATOM 851 O O . ASP A 1 114 ? 3.129 8.849 -3.942 1.00 98.44 114 ASP A O 1
ATOM 855 N N . LEU A 1 115 ? 1.310 8.279 -2.749 1.00 98.81 115 LEU A N 1
ATOM 856 C CA . LEU A 1 115 ? 1.230 6.905 -3.254 1.00 98.81 115 LEU A CA 1
ATOM 857 C C . LEU A 1 115 ? 0.998 6.861 -4.768 1.00 98.81 115 LEU A C 1
ATOM 859 O O . LEU A 1 115 ? 1.644 6.078 -5.464 1.00 98.81 115 LEU A O 1
ATOM 863 N N . LEU A 1 116 ? 0.136 7.728 -5.304 1.00 98.44 116 LEU A N 1
ATOM 864 C CA . LEU A 1 116 ? -0.057 7.843 -6.747 1.00 98.44 116 LEU A CA 1
ATOM 865 C C . LEU A 1 116 ? 1.248 8.256 -7.441 1.00 98.44 116 LEU A C 1
ATOM 867 O O . LEU A 1 116 ? 1.617 7.668 -8.455 1.00 98.44 116 LEU A O 1
ATOM 871 N N . GLY A 1 117 ? 1.989 9.209 -6.869 1.00 97.19 117 GLY A N 1
ATOM 872 C CA . GLY A 1 117 ? 3.310 9.604 -7.357 1.00 97.19 117 GLY A CA 1
ATOM 873 C C . GLY A 1 117 ? 4.305 8.440 -7.390 1.00 97.19 117 GLY A C 1
ATOM 874 O O . GLY A 1 117 ? 4.994 8.254 -8.391 1.00 97.19 117 GLY A O 1
ATOM 875 N N . GLN A 1 118 ? 4.350 7.619 -6.337 1.00 98.00 118 GLN A N 1
ATOM 876 C CA . GLN A 1 118 ? 5.182 6.410 -6.304 1.00 98.00 118 GLN A CA 1
ATOM 877 C C . GLN A 1 118 ? 4.750 5.393 -7.366 1.00 98.00 118 GLN A C 1
ATOM 879 O O . GLN A 1 118 ? 5.597 4.855 -8.081 1.00 98.00 118 GLN A O 1
ATOM 884 N N . SER A 1 119 ? 3.443 5.149 -7.489 1.00 98.62 119 SER A N 1
ATOM 885 C CA . SER A 1 119 ? 2.882 4.201 -8.452 1.00 98.62 119 SER A CA 1
ATOM 886 C C . SER A 1 119 ? 3.279 4.551 -9.882 1.00 98.62 119 SER A C 1
ATOM 888 O O . SER A 1 119 ? 3.821 3.710 -10.590 1.00 98.62 119 SER A O 1
ATOM 890 N N . ARG A 1 120 ? 3.114 5.817 -10.269 1.00 97.75 120 ARG A N 1
ATOM 891 C CA . ARG A 1 120 ? 3.474 6.338 -11.592 1.00 97.75 120 ARG A CA 1
ATOM 892 C C . ARG A 1 120 ? 4.919 6.026 -11.992 1.00 97.75 120 ARG A C 1
ATOM 894 O O . ARG A 1 120 ? 5.190 5.437 -13.042 1.00 97.75 120 ARG A O 1
ATOM 901 N N . LEU A 1 121 ? 5.858 6.324 -11.092 1.00 97.12 121 LEU A N 1
ATOM 902 C CA . LEU A 1 121 ? 7.284 6.047 -11.294 1.00 97.12 121 LEU A CA 1
ATOM 903 C C . LEU A 1 121 ? 7.561 4.542 -11.430 1.00 97.12 121 LEU A C 1
ATOM 905 O O . LEU A 1 121 ? 8.306 4.121 -12.315 1.00 97.12 121 LEU A O 1
ATOM 909 N N . LEU A 1 122 ? 6.948 3.726 -10.570 1.00 98.56 122 LEU A N 1
ATOM 910 C CA . LEU A 1 122 ? 7.146 2.276 -10.540 1.00 98.56 122 LEU A CA 1
ATOM 911 C C . LEU A 1 122 ? 6.533 1.576 -11.758 1.00 98.56 122 LEU A C 1
ATOM 913 O O . LEU A 1 122 ? 7.183 0.723 -12.358 1.00 98.56 122 LEU A O 1
ATOM 917 N N . LEU A 1 123 ? 5.320 1.951 -12.165 1.00 98.44 123 LEU A N 1
ATOM 918 C CA . LEU A 1 123 ? 4.665 1.392 -13.347 1.00 98.44 123 LEU A CA 1
ATOM 919 C C . LEU A 1 123 ? 5.408 1.794 -14.624 1.00 98.44 123 LEU A C 1
ATOM 921 O O . LEU A 1 123 ? 5.697 0.934 -15.455 1.00 98.44 123 LEU A O 1
ATOM 925 N N . THR A 1 124 ? 5.828 3.056 -14.742 1.00 97.12 124 THR A N 1
ATOM 926 C CA . THR A 1 124 ? 6.687 3.490 -15.856 1.00 97.12 124 THR A CA 1
ATOM 927 C C . THR A 1 124 ? 7.984 2.679 -15.900 1.00 97.12 124 THR A C 1
ATOM 929 O O . THR A 1 124 ? 8.390 2.206 -16.964 1.00 97.12 124 THR A O 1
ATOM 932 N N . ARG A 1 125 ? 8.623 2.444 -14.742 1.00 97.19 125 ARG A N 1
ATOM 933 C CA . ARG A 1 125 ? 9.833 1.615 -14.678 1.00 97.19 125 ARG A CA 1
ATOM 934 C C . ARG A 1 125 ? 9.569 0.173 -15.100 1.00 97.19 125 ARG A C 1
ATOM 936 O O . ARG A 1 125 ? 10.414 -0.407 -15.778 1.00 97.19 125 ARG A O 1
ATOM 943 N N . ALA A 1 126 ? 8.415 -0.389 -14.745 1.00 98.12 126 ALA A N 1
ATOM 944 C C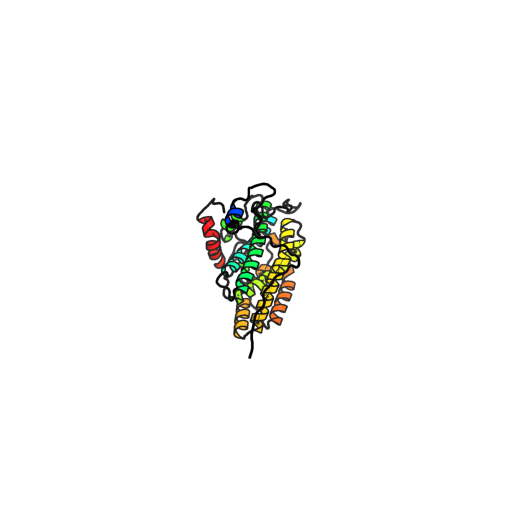A . ALA A 1 126 ? 8.064 -1.759 -15.094 1.00 98.12 126 ALA A CA 1
ATOM 945 C C . ALA A 1 126 ? 8.028 -1.977 -16.616 1.00 98.12 126 ALA A C 1
ATOM 947 O O . ALA A 1 126 ? 8.703 -2.878 -17.111 1.00 98.12 126 ALA A O 1
ATOM 948 N N . GLY A 1 127 ? 7.333 -1.115 -17.366 1.00 96.56 127 GLY A N 1
ATOM 949 C CA . GLY A 1 127 ? 7.251 -1.236 -18.828 1.00 96.56 127 GLY A CA 1
ATOM 950 C C . GLY A 1 127 ? 8.552 -0.910 -19.575 1.00 96.56 127 GLY A C 1
ATOM 951 O O . GLY A 1 127 ? 8.761 -1.365 -20.702 1.00 96.56 127 GLY A O 1
ATOM 952 N N . GLN A 1 128 ? 9.461 -0.146 -18.957 1.00 95.44 128 GLN A N 1
ATOM 953 C CA . GLN A 1 128 ? 10.819 0.044 -19.476 1.00 95.44 128 GLN A CA 1
ATOM 954 C C . GLN A 1 128 ? 11.705 -1.186 -19.232 1.00 95.44 128 GLN A C 1
ATOM 956 O O . GLN A 1 128 ? 12.469 -1.576 -20.115 1.00 95.44 128 GLN A O 1
ATOM 961 N N . ALA A 1 129 ? 11.625 -1.786 -18.040 1.00 96.25 129 ALA A N 1
ATOM 962 C CA . ALA A 1 129 ? 12.507 -2.871 -17.617 1.00 96.25 129 ALA A CA 1
ATOM 963 C C . ALA A 1 129 ? 12.239 -4.194 -18.358 1.00 96.25 129 ALA A C 1
ATOM 965 O O . ALA A 1 129 ? 13.192 -4.909 -18.670 1.00 96.25 129 ALA A O 1
ATOM 966 N N . ASP A 1 130 ? 10.982 -4.500 -18.699 1.00 93.94 130 ASP A N 1
ATOM 967 C CA . ASP A 1 130 ? 10.635 -5.692 -19.492 1.00 93.94 130 ASP A CA 1
ATOM 968 C C . ASP A 1 130 ? 10.789 -5.491 -21.013 1.00 93.94 130 ASP A C 1
ATOM 970 O O . ASP A 1 130 ? 10.636 -6.439 -21.787 1.00 93.94 130 ASP A O 1
ATOM 974 N N . GLY A 1 131 ? 11.101 -4.267 -21.452 1.00 93.62 131 GLY A N 1
ATOM 975 C CA . GLY A 1 131 ? 11.242 -3.907 -22.862 1.00 93.62 131 GLY A CA 1
ATOM 976 C C . GLY A 1 131 ? 9.927 -3.889 -23.649 1.00 93.62 131 GLY A C 1
ATOM 977 O O . GLY A 1 131 ? 9.965 -3.765 -24.875 1.00 93.62 131 GLY A O 1
ATOM 978 N N . SER A 1 132 ? 8.773 -4.006 -22.983 1.00 93.88 132 SER A N 1
ATOM 979 C CA . SER A 1 132 ? 7.455 -3.942 -23.626 1.00 93.88 132 SER A CA 1
ATOM 980 C C . SER A 1 132 ? 7.110 -2.534 -24.105 1.00 93.88 132 SER A C 1
ATOM 982 O O . SER A 1 132 ? 6.338 -2.382 -25.052 1.00 93.88 132 SER A O 1
ATOM 984 N N . GLY A 1 133 ? 7.669 -1.507 -23.455 1.00 91.88 133 GLY A N 1
ATOM 985 C CA . GLY A 1 133 ? 7.342 -0.107 -23.715 1.00 91.88 133 GLY A CA 1
ATOM 986 C C . GLY A 1 133 ? 5.939 0.289 -23.248 1.00 91.88 133 GLY A C 1
ATOM 987 O O . GLY A 1 133 ? 5.467 1.359 -23.626 1.00 91.88 133 GLY A O 1
ATOM 988 N N . ARG A 1 134 ? 5.269 -0.556 -22.450 1.00 95.06 134 ARG A N 1
ATOM 989 C CA . ARG A 1 134 ? 3.980 -0.221 -21.834 1.00 95.06 134 ARG A CA 1
ATOM 990 C C . ARG A 1 134 ? 4.137 0.984 -20.912 1.00 95.06 134 ARG A C 1
ATOM 992 O O . ARG A 1 134 ? 5.079 1.059 -20.127 1.00 95.06 134 ARG A O 1
ATOM 999 N N . THR A 1 135 ? 3.200 1.912 -21.000 1.00 94.94 135 THR A N 1
ATOM 1000 C CA . THR A 1 135 ? 3.153 3.106 -20.152 1.00 94.94 135 THR A CA 1
ATOM 1001 C C . THR A 1 135 ? 2.552 2.806 -18.776 1.00 94.94 135 THR A C 1
ATOM 1003 O O . THR A 1 135 ? 1.982 1.734 -18.544 1.00 94.94 135 THR A O 1
ATOM 1006 N N . GLU A 1 136 ? 2.641 3.770 -17.855 1.00 96.00 136 GLU A N 1
ATOM 1007 C CA . GLU A 1 136 ? 1.916 3.705 -16.580 1.00 96.00 136 GLU A CA 1
ATOM 1008 C C . GLU A 1 136 ? 0.404 3.530 -16.780 1.00 96.00 136 GLU A C 1
ATOM 1010 O O . GLU A 1 136 ? -0.209 2.726 -16.080 1.00 96.00 136 GLU A O 1
ATOM 1015 N N . ASP A 1 137 ? -0.175 4.173 -17.797 1.00 95.94 137 ASP A N 1
ATOM 1016 C CA . ASP A 1 137 ? -1.596 4.067 -18.137 1.00 95.94 137 ASP A CA 1
ATOM 1017 C C . ASP A 1 137 ? -1.954 2.688 -18.714 1.00 95.94 137 ASP A C 1
ATOM 1019 O O . ASP A 1 137 ? -2.982 2.105 -18.355 1.00 95.94 137 ASP A O 1
ATOM 1023 N N . ASP A 1 138 ? -1.084 2.114 -19.557 1.00 96.25 138 ASP A N 1
ATOM 1024 C CA . ASP A 1 138 ? -1.234 0.740 -20.064 1.00 96.25 138 ASP A CA 1
ATOM 1025 C C . ASP A 1 138 ? -1.262 -0.287 -18.930 1.00 96.25 138 ASP A C 1
ATOM 1027 O O . ASP A 1 138 ? -1.927 -1.325 -19.015 1.00 96.25 138 ASP A O 1
ATOM 1031 N N . LEU A 1 139 ? -0.499 -0.031 -17.870 1.00 98.12 139 LEU A N 1
ATOM 1032 C CA . LEU A 1 139 ? -0.442 -0.887 -16.695 1.00 98.12 139 LEU A CA 1
ATOM 1033 C C . LEU A 1 139 ? -1.601 -0.595 -15.734 1.00 98.12 139 LEU A C 1
ATOM 1035 O O . LEU A 1 139 ? -2.160 -1.536 -15.181 1.00 98.12 139 LEU A O 1
ATOM 1039 N N . ALA A 1 140 ? -2.022 0.650 -15.544 1.00 98.00 140 ALA A N 1
ATOM 1040 C CA . ALA A 1 140 ? -3.099 0.985 -14.613 1.00 98.00 140 ALA A CA 1
ATOM 1041 C C . ALA A 1 140 ? -4.495 0.609 -15.145 1.00 98.00 140 ALA A C 1
ATOM 1043 O O . ALA A 1 140 ? -5.315 0.048 -14.410 1.00 98.00 140 ALA A O 1
ATOM 1044 N N . TYR A 1 141 ? -4.777 0.889 -16.422 1.00 97.69 141 TYR A N 1
ATOM 1045 C CA . TYR A 1 141 ? -6.157 0.905 -16.923 1.00 97.69 141 TYR A CA 1
ATOM 1046 C C . TYR A 1 141 ? -6.570 -0.305 -17.762 1.00 97.69 141 TYR A C 1
ATOM 1048 O O . TYR A 1 141 ? -7.765 -0.597 -17.874 1.00 97.69 141 TYR A O 1
ATOM 1056 N N . TRP A 1 142 ? -5.601 -1.024 -18.331 1.00 97.00 142 TRP A N 1
ATOM 1057 C CA . TRP A 1 142 ? -5.860 -2.081 -19.317 1.00 97.00 142 TRP A CA 1
ATOM 1058 C C . TRP A 1 142 ? -5.564 -3.496 -18.820 1.00 97.00 142 TRP A C 1
ATOM 1060 O O . TRP A 1 142 ? -5.701 -4.447 -19.584 1.00 97.00 142 TRP A O 1
ATOM 1070 N N . ARG A 1 143 ? -5.203 -3.640 -17.540 1.00 97.88 143 ARG A N 1
ATOM 1071 C CA . ARG A 1 143 ? -5.086 -4.934 -16.858 1.00 97.88 143 ARG A CA 1
ATOM 1072 C C . ARG A 1 143 ? -6.392 -5.342 -16.188 1.00 97.88 143 ARG A C 1
ATOM 1074 O O . ARG A 1 143 ? -7.093 -4.502 -15.616 1.00 97.88 143 ARG A O 1
ATOM 1081 N N . GLU A 1 144 ? -6.696 -6.631 -16.237 1.00 97.62 144 GLU A N 1
ATOM 1082 C CA . GLU A 1 144 ? -7.724 -7.266 -15.412 1.00 97.62 144 GLU A CA 1
ATOM 1083 C C . GLU A 1 144 ? -7.193 -7.591 -14.005 1.00 97.62 144 GLU A C 1
ATOM 1085 O O . GLU A 1 144 ? -5.990 -7.564 -13.749 1.00 97.62 144 GLU A O 1
ATOM 1090 N N . ASP A 1 145 ? -8.094 -7.907 -13.077 1.00 96.56 145 ASP A N 1
ATOM 1091 C CA . ASP A 1 145 ? -7.782 -8.186 -11.668 1.00 96.56 145 ASP A CA 1
ATOM 1092 C C . ASP A 1 145 ? -6.686 -9.251 -11.482 1.00 96.56 145 ASP A C 1
ATOM 1094 O O . ASP A 1 145 ? -5.731 -9.043 -10.737 1.00 96.56 145 ASP A O 1
ATOM 1098 N N . HIS A 1 146 ? -6.744 -10.357 -12.221 1.00 97.69 146 HIS A N 1
ATOM 1099 C CA . HIS A 1 146 ? -5.752 -11.432 -12.160 1.00 97.69 146 HIS A CA 1
ATOM 1100 C C . HIS A 1 146 ? -4.361 -11.036 -12.694 1.00 97.69 146 HIS A C 1
ATOM 1102 O O . HIS A 1 146 ? -3.394 -11.789 -12.538 1.00 97.69 146 HIS A O 1
ATOM 1108 N N . GLU A 1 147 ? -4.227 -9.867 -13.321 1.00 98.31 147 GLU A N 1
ATOM 1109 C CA . GLU A 1 147 ? -2.962 -9.287 -13.785 1.00 98.31 147 GLU A CA 1
ATOM 1110 C C . GLU A 1 147 ? -2.387 -8.253 -12.803 1.00 98.31 147 GLU A C 1
ATOM 1112 O O . GLU A 1 147 ? -1.217 -7.875 -12.926 1.00 98.31 147 GLU A O 1
ATOM 1117 N N . PHE A 1 148 ? -3.167 -7.822 -11.808 1.00 98.81 148 PHE A N 1
ATOM 1118 C CA . PHE A 1 148 ? -2.679 -7.013 -10.692 1.00 98.81 148 PHE A CA 1
ATOM 1119 C C . PHE A 1 148 ? -1.877 -7.856 -9.706 1.00 98.81 148 PHE A C 1
ATOM 1121 O O . PHE A 1 148 ? -2.093 -9.062 -9.553 1.00 98.81 148 PHE A O 1
ATOM 1128 N N . ARG A 1 149 ? -0.907 -7.222 -9.055 1.00 98.75 149 ARG A N 1
ATOM 1129 C CA . ARG A 1 149 ? 0.071 -7.854 -8.167 1.00 98.75 149 ARG A CA 1
ATOM 1130 C C . ARG A 1 149 ? 0.133 -7.180 -6.799 1.00 98.75 149 ARG A C 1
ATOM 1132 O O . ARG A 1 149 ? 1.086 -7.430 -6.062 1.00 98.75 149 ARG A O 1
ATOM 1139 N N . ASN A 1 150 ? -0.838 -6.331 -6.455 1.00 98.88 150 ASN A N 1
ATOM 1140 C CA . ASN A 1 150 ? -0.935 -5.739 -5.123 1.00 98.88 150 ASN A CA 1
ATOM 1141 C C . ASN A 1 150 ? -1.157 -6.817 -4.053 1.00 98.88 150 ASN A C 1
ATOM 1143 O O . ASN A 1 150 ? -1.705 -7.881 -4.329 1.00 98.88 150 ASN A O 1
ATOM 1147 N N . VAL A 1 151 ? -0.768 -6.539 -2.814 1.00 98.81 151 VAL A N 1
ATOM 1148 C CA . VAL A 1 151 ? -1.154 -7.365 -1.666 1.00 98.81 151 VAL A CA 1
ATOM 1149 C C . VAL A 1 151 ? -2.636 -7.187 -1.346 1.00 98.81 151 VAL A C 1
ATOM 1151 O O . VAL A 1 151 ? -3.200 -6.101 -1.521 1.00 9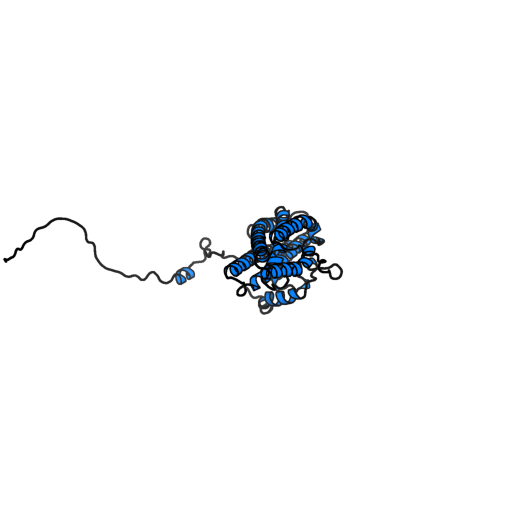8.81 151 VAL A O 1
ATOM 1154 N N . ARG A 1 152 ? -3.265 -8.217 -0.774 1.00 98.62 152 ARG A N 1
ATOM 1155 C CA . ARG A 1 152 ? -4.694 -8.154 -0.407 1.00 98.62 152 ARG A CA 1
ATOM 1156 C C . ARG A 1 152 ? -5.001 -7.161 0.724 1.00 98.62 152 ARG A C 1
ATOM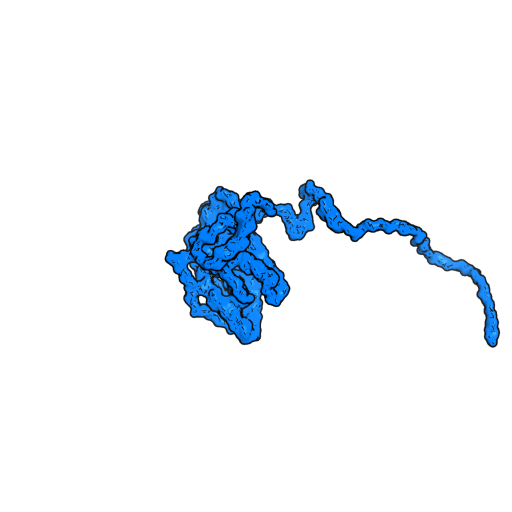 1158 O O . ARG A 1 152 ? -6.153 -6.797 0.928 1.00 98.62 152 ARG A O 1
ATOM 1165 N N . LEU A 1 153 ? -3.985 -6.693 1.458 1.00 98.81 153 LEU A N 1
ATOM 1166 C CA . LEU A 1 153 ? -4.149 -5.653 2.479 1.00 98.81 153 LEU A CA 1
ATOM 1167 C C . LEU A 1 153 ? -4.634 -4.323 1.886 1.00 98.81 153 LEU A C 1
ATOM 1169 O O . LEU A 1 153 ? -5.477 -3.664 2.488 1.00 98.81 153 LEU A O 1
ATOM 1173 N N . VAL A 1 154 ? -4.092 -3.898 0.741 1.00 98.75 154 VAL A N 1
ATOM 1174 C CA . VAL A 1 154 ? -4.349 -2.543 0.220 1.00 98.75 154 VAL A CA 1
ATOM 1175 C C . VAL A 1 154 ? -5.691 -2.414 -0.490 1.00 98.75 154 VAL A C 1
ATOM 1177 O O . VAL A 1 154 ? -6.239 -1.321 -0.568 1.00 98.75 154 VAL A O 1
ATOM 1180 N N . GLU A 1 155 ? -6.245 -3.524 -0.972 1.00 98.44 155 GLU A N 1
ATOM 1181 C CA . GLU A 1 155 ? -7.512 -3.547 -1.705 1.00 98.44 155 GLU A CA 1
ATOM 1182 C C . GLU A 1 155 ? -8.744 -3.610 -0.803 1.00 98.44 155 GLU A C 1
ATOM 1184 O O . GLU A 1 155 ? -9.858 -3.509 -1.324 1.00 98.44 155 GLU A O 1
ATOM 1189 N N . THR A 1 156 ? -8.595 -3.770 0.519 1.00 97.38 156 THR A N 1
ATOM 1190 C CA . THR A 1 156 ? -9.762 -3.867 1.408 1.00 97.38 156 THR A CA 1
ATOM 1191 C C . THR A 1 156 ? -10.654 -2.629 1.269 1.00 97.38 156 THR A C 1
ATOM 1193 O O . THR A 1 156 ? -10.150 -1.524 1.060 1.00 97.38 156 THR A O 1
ATOM 1196 N N . PRO A 1 157 ? -11.986 -2.752 1.365 1.00 97.38 157 PRO A N 1
ATOM 1197 C CA . PRO A 1 157 ? -12.857 -1.583 1.428 1.00 97.38 157 PRO A CA 1
ATOM 1198 C C . PRO A 1 157 ? -12.519 -0.711 2.643 1.00 97.38 157 PRO A C 1
ATOM 1200 O O . PRO A 1 157 ? -12.086 -1.225 3.670 1.00 97.38 157 PRO A O 1
ATOM 1203 N N . ASN A 1 158 ? -12.751 0.600 2.558 1.00 97.38 158 ASN A N 1
ATOM 1204 C CA . ASN A 1 158 ? -12.388 1.526 3.639 1.00 97.38 158 ASN A CA 1
ATOM 1205 C C . ASN A 1 158 ? -13.055 1.233 4.983 1.00 97.38 158 ASN A C 1
ATOM 1207 O O . ASN A 1 158 ? -12.459 1.528 6.016 1.00 97.38 158 ASN A O 1
ATOM 1211 N N . GLY A 1 159 ? -14.267 0.671 4.976 1.00 96.12 159 GLY A N 1
ATOM 1212 C CA . GLY A 1 159 ? -15.042 0.468 6.195 1.00 96.12 159 GLY A CA 1
ATOM 1213 C C . GLY A 1 159 ? -15.353 1.800 6.877 1.00 96.12 159 GLY A C 1
ATOM 1214 O O . GLY A 1 159 ? -15.822 2.737 6.232 1.00 96.12 159 GLY A O 1
ATOM 1215 N N . ASP A 1 160 ? -15.107 1.872 8.183 1.00 97.50 160 ASP A N 1
ATOM 1216 C CA . ASP A 1 160 ? -15.100 3.140 8.905 1.00 97.50 160 ASP A CA 1
ATOM 1217 C C . ASP A 1 160 ? -13.688 3.739 8.983 1.00 97.50 160 ASP A C 1
ATOM 1219 O O . ASP A 1 160 ? -12.699 3.173 8.513 1.00 97.50 160 ASP A O 1
ATOM 1223 N N . PHE A 1 161 ? -13.582 4.912 9.601 1.00 98.38 161 PHE A N 1
ATOM 1224 C CA . PHE A 1 161 ? -12.308 5.615 9.698 1.00 98.38 161 PHE A CA 1
ATOM 1225 C C . PHE A 1 161 ? -11.245 4.806 10.463 1.00 98.38 161 PHE A C 1
ATOM 1227 O O . PHE A 1 161 ? -10.088 4.761 10.052 1.00 98.38 161 PHE A O 1
ATOM 1234 N N . ALA A 1 162 ? -11.642 4.086 11.516 1.00 98.44 162 ALA A N 1
ATOM 1235 C CA . ALA A 1 162 ? -10.744 3.250 12.307 1.00 98.44 162 ALA A CA 1
ATOM 1236 C C . ALA A 1 162 ? -10.156 2.076 11.499 1.00 98.44 162 ALA A C 1
ATOM 1238 O O . ALA A 1 162 ? -8.963 1.791 11.604 1.00 98.44 162 ALA A O 1
ATOM 1239 N N . HIS A 1 163 ? -10.954 1.438 10.635 1.00 98.56 163 HIS A N 1
ATOM 1240 C CA . HIS A 1 163 ? -10.473 0.422 9.694 1.00 98.56 163 HIS A CA 1
ATOM 1241 C C . HIS A 1 163 ? -9.425 0.990 8.723 1.00 98.56 163 HIS A C 1
ATOM 1243 O O . HIS A 1 163 ? -8.382 0.373 8.496 1.00 98.56 163 HIS A O 1
ATOM 1249 N N . THR A 1 164 ? -9.661 2.191 8.184 1.00 98.62 164 THR A N 1
ATOM 1250 C CA . THR A 1 164 ? -8.697 2.868 7.299 1.00 98.62 164 THR A CA 1
ATOM 1251 C C . THR A 1 164 ? -7.393 3.203 8.027 1.00 98.62 164 THR A C 1
ATOM 1253 O O . THR A 1 164 ? -6.316 2.924 7.497 1.00 98.62 164 THR A O 1
ATOM 1256 N N . VAL A 1 165 ? -7.470 3.738 9.250 1.00 98.88 165 VAL A N 1
ATOM 1257 C CA . VAL A 1 165 ? -6.294 4.029 10.089 1.00 98.88 165 VAL A CA 1
ATOM 1258 C C . VAL A 1 165 ? -5.513 2.749 10.394 1.00 98.88 165 VAL A C 1
ATOM 1260 O O . VAL A 1 165 ? -4.291 2.741 10.260 1.00 98.88 165 VAL A O 1
ATOM 1263 N N . ALA A 1 166 ? -6.197 1.649 10.730 1.00 98.88 166 ALA A N 1
ATOM 1264 C CA . ALA A 1 166 ? -5.558 0.359 10.979 1.00 98.88 166 ALA A CA 1
ATOM 1265 C C . ALA A 1 166 ? -4.797 -0.139 9.741 1.00 98.88 166 ALA A C 1
ATOM 1267 O O . ALA A 1 166 ? -3.616 -0.478 9.839 1.00 98.88 166 ALA A O 1
ATOM 1268 N N . ARG A 1 167 ? -5.426 -0.116 8.557 1.00 98.88 167 ARG A N 1
ATOM 1269 C CA . ARG A 1 167 ? -4.764 -0.495 7.299 1.00 98.88 167 ARG A CA 1
ATOM 1270 C C . ARG A 1 167 ? -3.549 0.383 7.004 1.00 98.88 167 ARG A C 1
ATOM 1272 O O . ARG A 1 167 ? -2.496 -0.149 6.655 1.00 98.88 167 ARG A O 1
ATOM 1279 N N . LEU A 1 168 ? -3.686 1.703 7.149 1.00 98.75 168 LEU A N 1
ATOM 1280 C CA . LEU A 1 168 ? -2.591 2.653 6.943 1.00 98.75 168 LEU A CA 1
ATOM 1281 C C . LEU A 1 168 ? -1.427 2.386 7.899 1.00 98.75 168 LEU A C 1
ATOM 1283 O O . LEU A 1 168 ? -0.282 2.370 7.457 1.00 98.75 168 LEU A O 1
ATOM 1287 N N . LEU A 1 169 ? -1.706 2.115 9.177 1.00 98.94 169 LEU A N 1
ATOM 1288 C CA . LEU A 1 169 ? -0.678 1.802 10.168 1.00 98.94 169 LEU A CA 1
ATOM 1289 C C . LEU A 1 169 ? 0.115 0.550 9.772 1.00 98.94 169 LEU A C 1
ATOM 1291 O O . LEU A 1 169 ? 1.349 0.585 9.772 1.00 98.94 169 LEU A O 1
ATOM 1295 N N . LEU A 1 170 ? -0.577 -0.539 9.412 1.00 98.88 170 LEU A N 1
ATOM 1296 C CA . LEU A 1 170 ? 0.062 -1.784 8.977 1.00 98.88 170 LEU A CA 1
ATOM 1297 C C . LEU A 1 170 ? 0.900 -1.567 7.712 1.00 98.88 170 LEU A C 1
ATOM 1299 O O . LEU A 1 170 ? 2.083 -1.914 7.681 1.00 98.88 170 LEU A O 1
ATOM 1303 N N . PHE A 1 171 ? 0.299 -0.958 6.686 1.00 98.88 171 PHE A N 1
ATOM 1304 C CA . PHE A 1 171 ? 0.944 -0.757 5.394 1.00 98.88 171 PHE A CA 1
ATOM 1305 C C . PHE A 1 171 ? 2.141 0.191 5.487 1.00 98.88 171 PHE A C 1
ATOM 1307 O O . PHE A 1 171 ? 3.232 -0.184 5.068 1.00 98.88 171 PHE A O 1
ATOM 1314 N N . ALA A 1 172 ? 1.974 1.389 6.056 1.00 98.88 172 ALA A N 1
ATOM 1315 C CA . ALA A 1 172 ? 3.033 2.396 6.114 1.00 98.88 172 ALA A CA 1
ATOM 1316 C C . ALA A 1 172 ? 4.224 1.922 6.958 1.00 98.88 172 ALA A C 1
ATOM 1318 O O . ALA A 1 172 ? 5.373 2.170 6.596 1.00 98.88 172 ALA A O 1
ATOM 1319 N N . THR A 1 173 ? 3.972 1.176 8.041 1.00 98.94 173 THR A N 1
ATOM 1320 C CA . THR A 1 173 ? 5.051 0.609 8.866 1.00 98.94 173 THR A CA 1
ATOM 1321 C C . THR A 1 173 ? 5.847 -0.450 8.102 1.00 98.94 173 THR A C 1
ATOM 1323 O O . THR A 1 173 ? 7.076 -0.396 8.096 1.00 98.94 173 THR A O 1
ATOM 1326 N N . ALA A 1 174 ? 5.175 -1.384 7.421 1.00 98.88 174 ALA A N 1
ATOM 1327 C CA . ALA A 1 174 ? 5.850 -2.434 6.658 1.00 98.88 174 ALA A CA 1
ATOM 1328 C C . ALA A 1 174 ? 6.546 -1.891 5.400 1.00 98.88 174 ALA A C 1
ATOM 1330 O O . ALA A 1 174 ? 7.718 -2.178 5.153 1.00 98.88 174 ALA A O 1
ATOM 1331 N N . ARG A 1 175 ? 5.841 -1.063 4.620 1.00 98.75 175 ARG A N 1
ATOM 1332 C CA . ARG A 1 175 ? 6.359 -0.446 3.396 1.00 98.75 175 ARG A CA 1
ATOM 1333 C C . ARG A 1 175 ? 7.516 0.502 3.689 1.00 98.75 175 ARG A C 1
ATOM 1335 O O . ARG A 1 175 ? 8.476 0.504 2.928 1.00 98.75 175 ARG A O 1
ATOM 1342 N N . GLY A 1 176 ? 7.451 1.258 4.786 1.00 98.69 176 GLY A N 1
ATOM 1343 C CA . GLY A 1 176 ? 8.543 2.123 5.228 1.00 98.69 176 GLY A CA 1
ATOM 1344 C C . GLY A 1 176 ? 9.830 1.333 5.460 1.00 98.69 176 GLY A C 1
ATOM 1345 O O . GLY A 1 176 ? 10.855 1.659 4.869 1.00 98.69 176 GLY A O 1
ATOM 1346 N N . ALA A 1 177 ? 9.757 0.231 6.218 1.00 98.69 177 ALA A N 1
ATOM 1347 C CA . ALA A 1 177 ? 10.907 -0.646 6.454 1.00 98.69 177 ALA A CA 1
ATOM 1348 C C . ALA A 1 177 ? 11.459 -1.258 5.152 1.00 98.69 177 ALA A C 1
ATOM 1350 O O . ALA A 1 177 ? 12.673 -1.351 4.964 1.00 98.69 177 ALA A O 1
ATOM 1351 N N . LEU A 1 178 ? 10.576 -1.637 4.221 1.00 98.69 178 LEU A N 1
ATOM 1352 C CA . LEU A 1 178 ? 10.983 -2.120 2.902 1.00 98.69 178 LEU A CA 1
ATOM 1353 C C . LEU A 1 178 ? 11.711 -1.032 2.099 1.00 98.69 178 LEU A C 1
ATOM 1355 O O . LEU A 1 178 ? 12.757 -1.299 1.514 1.00 98.69 178 LEU A O 1
ATOM 1359 N N . TYR A 1 179 ? 11.190 0.195 2.071 1.00 98.69 179 TYR A N 1
ATOM 1360 C CA . TYR A 1 179 ? 11.792 1.298 1.318 1.00 98.69 179 TYR A CA 1
ATOM 1361 C C . TYR A 1 179 ? 13.114 1.778 1.920 1.00 98.69 179 TYR A C 1
ATOM 1363 O O . TYR A 1 179 ? 14.020 2.148 1.175 1.00 98.69 179 TYR A O 1
ATOM 1371 N N . GLU A 1 180 ? 13.285 1.705 3.240 1.00 98.50 180 GLU A N 1
ATOM 1372 C CA . GLU A 1 180 ? 14.591 1.929 3.870 1.00 98.50 180 GLU A CA 1
ATOM 1373 C C . GLU A 1 180 ? 15.642 0.960 3.310 1.00 98.50 180 GLU A C 1
ATOM 1375 O O . GLU A 1 180 ? 16.731 1.384 2.925 1.00 98.50 180 GLU A O 1
ATOM 1380 N N . ALA A 1 181 ? 15.297 -0.325 3.176 1.00 97.88 181 ALA A N 1
ATOM 1381 C CA . ALA A 1 181 ? 16.194 -1.325 2.604 1.00 97.88 181 ALA A CA 1
ATOM 1382 C C . ALA A 1 181 ? 16.408 -1.131 1.087 1.00 97.88 181 ALA A C 1
ATOM 1384 O O . ALA A 1 181 ? 17.537 -1.222 0.600 1.00 97.88 181 ALA A O 1
ATOM 1385 N N . LEU A 1 182 ? 15.349 -0.810 0.336 1.00 98.19 182 LEU A N 1
ATOM 1386 C CA . LEU A 1 182 ? 15.418 -0.593 -1.116 1.00 98.19 182 LEU A CA 1
ATOM 1387 C C . LEU A 1 182 ? 16.100 0.719 -1.519 1.00 98.19 182 LEU A C 1
ATOM 1389 O O . LEU A 1 182 ? 16.494 0.861 -2.672 1.00 98.19 182 LEU A O 1
ATOM 1393 N N . SER A 1 183 ? 16.309 1.660 -0.599 1.00 97.19 183 SER A N 1
ATOM 1394 C CA . SER A 1 183 ? 17.016 2.919 -0.892 1.00 97.19 183 SER A CA 1
ATOM 1395 C C . SER A 1 183 ? 18.468 2.706 -1.351 1.00 97.19 183 SER A C 1
ATOM 1397 O O . SER A 1 183 ? 19.069 3.610 -1.925 1.00 97.19 183 SER A O 1
ATOM 1399 N N . ALA A 1 184 ? 19.034 1.518 -1.113 1.00 95.19 184 ALA A N 1
ATOM 1400 C CA . ALA A 1 184 ? 20.362 1.106 -1.573 1.00 95.19 184 ALA A CA 1
ATOM 1401 C C . ALA A 1 184 ? 20.321 0.068 -2.717 1.00 95.19 184 ALA A C 1
ATOM 1403 O O . ALA A 1 184 ? 21.317 -0.611 -2.973 1.00 95.19 184 ALA A O 1
ATOM 1404 N N . HIS A 1 185 ? 19.173 -0.096 -3.378 1.00 97.19 185 HIS A N 1
ATOM 1405 C CA . HIS A 1 185 ? 18.991 -1.064 -4.456 1.00 97.19 185 HIS A CA 1
ATOM 1406 C C . HIS A 1 185 ? 19.867 -0.724 -5.688 1.00 97.19 185 HIS A C 1
ATOM 1408 O O . HIS A 1 185 ? 20.077 0.453 -5.980 1.00 97.19 185 HIS A O 1
ATOM 1414 N N . PRO A 1 186 ? 20.394 -1.718 -6.435 1.00 95.62 186 PRO A N 1
ATOM 1415 C CA . PRO A 1 186 ? 21.256 -1.469 -7.598 1.00 95.62 186 PRO A CA 1
ATOM 1416 C C . PRO A 1 186 ? 20.547 -0.792 -8.779 1.00 95.62 186 PRO A C 1
ATOM 1418 O O . PRO A 1 186 ? 21.203 -0.126 -9.574 1.00 95.62 186 PRO A O 1
ATOM 1421 N N . ASP A 1 187 ? 19.230 -0.970 -8.915 1.00 97.19 187 ASP A N 1
ATOM 1422 C CA . ASP A 1 187 ? 18.420 -0.205 -9.871 1.00 97.19 187 ASP A CA 1
ATOM 1423 C C . ASP A 1 187 ? 18.230 1.246 -9.392 1.00 97.19 187 ASP A C 1
ATOM 1425 O O . ASP A 1 187 ? 17.604 1.451 -8.346 1.00 97.19 187 ASP A O 1
ATOM 1429 N N . PRO A 1 188 ? 18.732 2.247 -10.139 1.00 94.69 188 PRO A N 1
ATOM 1430 C CA . PRO A 1 188 ? 18.696 3.654 -9.736 1.00 94.69 188 PRO A CA 1
ATOM 1431 C C . PRO A 1 188 ? 17.279 4.222 -9.609 1.00 94.69 188 PRO A C 1
ATOM 1433 O O . PRO A 1 188 ? 17.041 5.060 -8.739 1.00 94.69 188 PRO A O 1
ATOM 1436 N N . VAL A 1 189 ? 16.329 3.763 -10.431 1.00 95.50 189 VAL A N 1
ATOM 1437 C CA . VAL A 1 189 ? 14.935 4.217 -10.359 1.00 95.50 189 VAL A CA 1
ATOM 1438 C C . VAL A 1 189 ? 14.280 3.696 -9.088 1.00 95.50 189 VAL A C 1
ATOM 1440 O O . VAL A 1 189 ? 13.741 4.486 -8.313 1.00 95.50 189 VAL A O 1
ATOM 1443 N N . LEU A 1 190 ? 14.378 2.391 -8.827 1.00 96.81 190 LEU A N 1
ATOM 1444 C CA . LEU A 1 190 ? 13.814 1.796 -7.620 1.00 96.81 190 LEU A CA 1
ATOM 1445 C C . LEU A 1 190 ? 14.438 2.385 -6.346 1.00 96.81 190 LEU A C 1
ATOM 1447 O O . LEU A 1 190 ? 13.712 2.703 -5.405 1.00 96.81 190 LEU A O 1
ATOM 1451 N N . ALA A 1 191 ? 15.757 2.602 -6.336 1.00 96.75 191 ALA A N 1
ATOM 1452 C CA . ALA A 1 191 ? 16.446 3.242 -5.218 1.00 96.75 191 ALA A CA 1
ATOM 1453 C C . ALA A 1 191 ? 15.980 4.688 -4.994 1.00 96.75 191 ALA A C 1
ATOM 1455 O O . ALA A 1 191 ? 15.746 5.087 -3.853 1.00 96.75 191 ALA A O 1
ATOM 1456 N N . ALA A 1 192 ? 15.798 5.469 -6.064 1.00 95.06 192 ALA A N 1
ATOM 1457 C CA . ALA A 1 192 ? 15.319 6.846 -5.971 1.00 95.06 192 ALA A CA 1
ATOM 1458 C C . ALA A 1 192 ? 13.868 6.926 -5.467 1.00 95.06 192 ALA A C 1
ATOM 1460 O O . ALA A 1 192 ? 13.573 7.733 -4.579 1.00 95.06 192 ALA A O 1
ATOM 1461 N N . VAL A 1 193 ? 12.978 6.070 -5.987 1.00 96.88 193 VAL A N 1
ATOM 1462 C CA . VAL A 1 193 ? 11.588 5.961 -5.512 1.00 96.88 193 VAL A CA 1
ATOM 1463 C C . VAL A 1 193 ? 11.566 5.591 -4.034 1.00 96.88 193 VAL A C 1
ATOM 1465 O O . VAL A 1 193 ? 10.882 6.251 -3.254 1.00 96.88 193 VAL A O 1
ATOM 1468 N N . ALA A 1 194 ? 12.347 4.587 -3.633 1.00 97.94 194 ALA A N 1
ATOM 1469 C CA . ALA A 1 194 ? 12.424 4.151 -2.247 1.00 97.94 194 ALA A CA 1
ATOM 1470 C C . ALA A 1 194 ? 12.955 5.266 -1.331 1.00 97.94 194 ALA A C 1
ATOM 1472 O O . ALA A 1 194 ? 12.306 5.601 -0.343 1.00 97.94 194 ALA A O 1
ATOM 1473 N N . ALA A 1 195 ? 14.065 5.916 -1.693 1.00 97.12 195 ALA A N 1
ATOM 1474 C CA . ALA A 1 195 ? 14.677 6.980 -0.895 1.00 97.12 195 ALA A CA 1
ATOM 1475 C C . ALA A 1 195 ? 13.748 8.186 -0.688 1.00 97.12 195 ALA A C 1
ATOM 1477 O O . ALA A 1 195 ? 13.731 8.789 0.391 1.00 97.12 195 ALA A O 1
ATOM 1478 N N . ARG A 1 196 ? 12.955 8.539 -1.707 1.00 96.00 196 ARG A N 1
ATOM 1479 C CA . ARG A 1 196 ? 11.895 9.544 -1.578 1.00 96.00 196 ARG A CA 1
ATOM 1480 C C . ARG A 1 196 ? 10.759 9.028 -0.693 1.00 96.00 196 ARG A C 1
ATOM 1482 O O . ARG A 1 196 ? 10.384 9.696 0.272 1.00 96.00 196 ARG A O 1
ATOM 1489 N N . GLY A 1 197 ? 10.265 7.831 -0.993 1.00 97.62 197 GLY A N 1
ATOM 1490 C CA . GLY A 1 197 ? 9.125 7.228 -0.321 1.00 97.62 197 GLY A CA 1
ATOM 1491 C C . GLY A 1 197 ? 9.361 6.951 1.165 1.00 97.62 197 GLY A C 1
ATOM 1492 O O . GLY A 1 197 ? 8.402 6.984 1.921 1.00 97.62 197 GLY A O 1
ATOM 1493 N N . VAL A 1 198 ? 10.607 6.774 1.631 1.00 98.50 198 VAL A N 1
ATOM 1494 C CA . VAL A 1 198 ? 10.924 6.678 3.074 1.00 98.50 198 VAL A CA 1
ATOM 1495 C C . VAL A 1 198 ? 10.352 7.868 3.849 1.00 98.50 198 VAL A C 1
ATOM 1497 O O . VAL A 1 198 ? 9.759 7.683 4.909 1.00 98.50 198 VAL A O 1
ATOM 1500 N N . LYS A 1 199 ? 10.491 9.093 3.326 1.00 96.69 199 LYS A N 1
ATOM 1501 C CA . LYS A 1 199 ? 9.987 10.299 4.004 1.00 96.69 199 LYS A CA 1
ATOM 1502 C C . LYS A 1 199 ? 8.464 10.380 3.961 1.00 96.69 199 LYS A C 1
ATOM 1504 O O . LYS A 1 199 ? 7.849 10.714 4.968 1.00 96.69 199 LYS A O 1
ATOM 1509 N N . GLU A 1 200 ? 7.877 10.054 2.813 1.00 98.31 200 GLU A N 1
ATOM 1510 C CA . GLU A 1 200 ? 6.422 10.036 2.621 1.00 98.31 200 GLU A CA 1
ATOM 1511 C C . GLU A 1 200 ? 5.782 9.003 3.566 1.00 98.31 200 GLU A C 1
ATOM 1513 O O . GLU A 1 200 ? 4.915 9.333 4.367 1.00 98.31 200 GLU A O 1
ATOM 1518 N N . LEU A 1 201 ? 6.300 7.775 3.604 1.00 98.62 201 LEU A N 1
ATOM 1519 C CA . LEU A 1 201 ? 5.784 6.697 4.454 1.00 98.62 201 LEU A CA 1
ATOM 1520 C C . LEU A 1 201 ? 6.039 6.925 5.944 1.00 98.62 201 LEU A C 1
ATOM 1522 O O . LEU A 1 201 ? 5.237 6.483 6.766 1.00 98.62 201 LEU A O 1
ATOM 1526 N N . ALA A 1 202 ? 7.118 7.622 6.311 1.00 98.62 202 ALA A N 1
ATOM 1527 C CA . ALA A 1 202 ? 7.318 8.065 7.687 1.00 98.62 202 ALA A CA 1
ATOM 1528 C C . ALA A 1 202 ? 6.183 9.001 8.127 1.00 98.62 202 ALA A C 1
ATOM 1530 O O . ALA A 1 202 ? 5.626 8.804 9.206 1.00 98.62 202 ALA A O 1
ATOM 1531 N N . TYR A 1 203 ? 5.780 9.941 7.265 1.00 98.56 203 TYR A N 1
ATOM 1532 C CA . TYR A 1 203 ? 4.630 10.810 7.513 1.00 98.56 203 TYR A CA 1
ATOM 1533 C C . TYR A 1 203 ? 3.308 10.026 7.551 1.00 98.56 203 TYR A C 1
ATOM 1535 O O . TYR A 1 203 ? 2.498 10.226 8.455 1.00 98.56 203 TYR A O 1
ATOM 1543 N N . HIS A 1 204 ? 3.103 9.065 6.641 1.00 98.81 204 HIS A N 1
ATOM 1544 C CA . HIS A 1 204 ? 1.900 8.212 6.635 1.00 98.81 204 HIS A CA 1
ATOM 1545 C C . HIS A 1 204 ? 1.793 7.390 7.926 1.00 98.81 204 HIS A C 1
ATOM 1547 O O . HIS A 1 204 ? 0.719 7.276 8.519 1.00 98.81 204 HIS A O 1
ATOM 1553 N N . ARG A 1 205 ? 2.921 6.841 8.393 1.00 98.81 205 ARG A N 1
ATOM 1554 C CA . ARG A 1 205 ? 3.008 6.099 9.654 1.00 98.81 205 ARG A CA 1
ATOM 1555 C C . ARG A 1 205 ? 2.765 7.005 10.855 1.00 98.81 205 ARG A C 1
ATOM 1557 O O . ARG A 1 205 ? 2.073 6.580 11.776 1.00 98.81 205 ARG A O 1
ATOM 1564 N N . GLU A 1 206 ? 3.325 8.211 10.872 1.00 98.81 206 GLU A N 1
ATOM 1565 C CA . GLU A 1 206 ? 3.096 9.192 11.939 1.00 98.81 206 GLU A CA 1
ATOM 1566 C C . GLU A 1 206 ? 1.609 9.547 12.039 1.00 98.81 206 GLU A C 1
ATOM 1568 O O . GLU A 1 206 ? 1.026 9.431 13.118 1.00 98.81 206 GLU A O 1
ATOM 1573 N N . TYR A 1 207 ? 0.976 9.861 10.906 1.00 98.81 207 TYR A N 1
ATOM 1574 C CA . TYR A 1 207 ? -0.459 10.120 10.811 1.00 98.81 207 TYR A CA 1
ATOM 1575 C C . TYR A 1 207 ? -1.293 8.956 11.370 1.00 98.81 207 TYR A C 1
ATOM 1577 O O . TYR A 1 207 ? -2.122 9.140 12.264 1.00 98.81 207 TYR A O 1
ATOM 1585 N N . ALA A 1 208 ? -1.034 7.733 10.895 1.00 98.81 208 ALA A N 1
ATOM 1586 C CA . ALA A 1 208 ? -1.770 6.551 11.335 1.00 98.81 208 ALA A CA 1
ATOM 1587 C C . ALA A 1 208 ? -1.516 6.219 12.817 1.00 98.81 208 ALA A C 1
ATOM 1589 O O . ALA A 1 208 ? -2.428 5.787 13.522 1.00 98.81 208 ALA A O 1
ATOM 1590 N N . THR A 1 209 ? -0.298 6.458 13.312 1.00 98.88 209 THR A N 1
ATOM 1591 C CA . THR A 1 209 ? 0.060 6.288 14.729 1.00 98.88 209 THR A CA 1
ATOM 1592 C C . THR A 1 209 ? -0.714 7.276 15.594 1.00 98.88 209 THR A C 1
ATOM 1594 O O . THR A 1 209 ? -1.372 6.860 16.544 1.00 98.88 209 THR A O 1
ATOM 1597 N N . ALA A 1 210 ? -0.710 8.563 15.239 1.00 98.75 210 ALA A N 1
ATOM 1598 C CA . ALA A 1 210 ? -1.419 9.600 15.982 1.00 98.75 210 ALA A CA 1
ATOM 1599 C C . ALA A 1 210 ? -2.921 9.298 16.092 1.00 98.75 210 ALA A C 1
ATOM 1601 O O . ALA A 1 210 ? -3.505 9.424 17.171 1.00 98.75 210 ALA A O 1
ATOM 1602 N N . TRP A 1 211 ? -3.540 8.837 15.003 1.00 98.75 211 TRP A N 1
ATOM 1603 C CA . TRP A 1 211 ? -4.945 8.438 15.016 1.00 98.75 211 TRP A CA 1
ATOM 1604 C C . TRP A 1 211 ? -5.209 7.139 15.772 1.00 98.75 211 TRP A C 1
ATOM 1606 O O . TRP A 1 211 ? -6.212 7.050 16.477 1.00 98.75 211 TRP A O 1
ATOM 1616 N N . THR A 1 212 ? -4.303 6.165 15.701 1.00 98.88 212 THR A N 1
ATOM 1617 C CA . THR A 1 212 ? -4.406 4.931 16.494 1.00 98.88 212 THR A CA 1
ATOM 1618 C C . THR A 1 212 ? -4.390 5.239 17.989 1.00 98.88 212 THR A C 1
ATOM 1620 O O . THR A 1 212 ? -5.254 4.753 18.715 1.00 98.88 212 THR A O 1
ATOM 1623 N N . LEU A 1 213 ? -3.471 6.103 18.439 1.00 98.81 213 LEU A N 1
ATOM 1624 C CA . LEU A 1 213 ? -3.403 6.562 19.829 1.00 98.81 213 LEU A CA 1
ATOM 1625 C C . LEU A 1 213 ? -4.675 7.322 20.226 1.00 98.81 213 LEU A C 1
ATOM 1627 O O . LEU A 1 213 ? -5.279 7.022 21.251 1.00 98.81 213 LEU A O 1
ATOM 1631 N N . ARG A 1 214 ? -5.124 8.266 19.388 1.00 98.56 214 ARG A N 1
ATOM 1632 C CA . ARG A 1 214 ? -6.320 9.080 19.658 1.00 98.56 214 ARG A CA 1
ATOM 1633 C C . ARG A 1 214 ? -7.595 8.241 19.754 1.00 98.56 214 ARG A C 1
ATOM 1635 O O . ARG A 1 214 ? -8.455 8.538 20.578 1.00 98.56 214 ARG A O 1
ATOM 1642 N N . LEU A 1 215 ? -7.752 7.234 18.896 1.00 98.56 215 LEU A N 1
ATOM 1643 C CA . LEU A 1 215 ? -8.931 6.369 18.911 1.00 98.56 215 LEU A CA 1
ATOM 1644 C C . LEU A 1 215 ? -8.853 5.342 20.044 1.00 98.56 215 LEU A C 1
ATOM 1646 O O . LEU A 1 215 ? -9.864 5.140 20.717 1.00 98.56 215 LEU A O 1
ATOM 1650 N N . GLY A 1 216 ? -7.679 4.747 20.276 1.00 98.38 216 GLY A N 1
ATOM 1651 C CA . GLY A 1 216 ? -7.442 3.750 21.325 1.00 98.38 216 GLY A CA 1
ATOM 1652 C C . GLY A 1 216 ? -7.582 4.304 22.744 1.00 98.38 216 GLY A C 1
ATOM 1653 O O . GLY A 1 216 ? -8.326 3.741 23.540 1.00 98.38 216 GLY A O 1
ATOM 1654 N N . ASP A 1 217 ? -6.967 5.455 23.030 1.00 95.94 217 ASP A N 1
ATOM 1655 C CA . ASP A 1 217 ? -7.024 6.127 24.343 1.00 95.94 217 ASP A CA 1
ATOM 1656 C C . ASP A 1 217 ? -8.084 7.249 24.394 1.00 95.94 217 ASP A C 1
ATOM 1658 O O . ASP A 1 217 ? -8.047 8.161 25.217 1.00 95.94 217 ASP A O 1
ATOM 1662 N N . GLY A 1 218 ? -9.040 7.222 23.461 1.00 96.81 218 GLY A N 1
ATOM 1663 C CA . GLY A 1 218 ? -10.116 8.205 23.380 1.00 96.81 218 GLY A CA 1
ATOM 1664 C C . GLY A 1 218 ? -11.289 7.861 24.300 1.00 96.81 218 GLY A C 1
ATOM 1665 O O . GLY A 1 218 ? -11.295 8.090 25.506 1.00 96.81 218 GLY A O 1
ATOM 1666 N N . THR A 1 219 ? -12.353 7.335 23.703 1.00 98.38 219 THR A N 1
ATOM 1667 C CA . THR A 1 219 ? -13.560 6.869 24.398 1.00 98.38 219 THR A CA 1
ATOM 1668 C C . THR A 1 219 ? -13.642 5.344 24.348 1.00 98.38 219 THR A C 1
ATOM 1670 O O . THR A 1 219 ? -13.075 4.744 23.436 1.00 98.38 219 THR A O 1
ATOM 1673 N N . PRO A 1 220 ? -14.432 4.693 25.225 1.00 98.44 220 PRO A N 1
ATOM 1674 C CA . PRO A 1 220 ? -14.670 3.253 25.112 1.00 98.44 220 PRO A CA 1
ATOM 1675 C C . PRO A 1 220 ? -15.174 2.837 23.723 1.00 98.44 220 PRO A C 1
ATOM 1677 O O . PRO A 1 220 ? -14.768 1.806 23.202 1.00 98.44 220 PRO A O 1
ATOM 1680 N N . TYR A 1 221 ? -16.011 3.674 23.102 1.00 98.44 221 TYR A N 1
ATOM 1681 C CA . TYR A 1 221 ? -16.525 3.421 21.760 1.00 98.44 221 TYR A CA 1
ATOM 1682 C C . TYR A 1 221 ? -15.438 3.554 20.686 1.00 98.44 221 TYR A C 1
ATOM 1684 O O . TYR A 1 221 ? -15.310 2.676 19.843 1.00 98.44 221 TYR A O 1
ATOM 1692 N N . SER A 1 222 ? -14.620 4.612 20.706 1.00 98.56 222 SER A N 1
ATOM 1693 C CA . SER A 1 222 ? -13.537 4.758 19.719 1.00 98.56 222 SER A CA 1
ATOM 1694 C C . SER A 1 222 ? -12.475 3.666 19.863 1.00 98.56 222 SER A C 1
ATOM 1696 O O . SER A 1 222 ? -11.981 3.182 18.846 1.00 98.56 222 SER A O 1
ATOM 1698 N N . ALA A 1 223 ? -12.186 3.232 21.093 1.00 98.75 223 ALA A N 1
ATOM 1699 C CA . ALA A 1 223 ? -11.266 2.134 21.365 1.00 98.75 223 ALA A CA 1
ATOM 1700 C C . ALA A 1 223 ? -11.795 0.815 20.784 1.00 98.75 223 ALA A C 1
ATOM 1702 O O . ALA A 1 223 ? -11.067 0.107 20.090 1.00 98.75 223 ALA A O 1
ATOM 1703 N N . GLU A 1 224 ? -13.088 0.529 20.981 1.00 98.69 224 GLU A N 1
ATOM 1704 C CA . GLU A 1 224 ? -13.769 -0.617 20.368 1.00 98.69 224 GLU A CA 1
ATOM 1705 C C . GLU A 1 224 ? -13.682 -0.572 18.835 1.00 98.69 224 GLU A C 1
ATOM 1707 O O . GLU A 1 224 ? -13.345 -1.577 18.208 1.00 98.69 224 GLU A O 1
ATOM 1712 N N . ARG A 1 225 ? -13.931 0.593 18.215 1.00 98.69 225 ARG A N 1
ATOM 1713 C CA . ARG A 1 225 ? -13.824 0.756 16.754 1.00 98.69 225 ARG A CA 1
ATOM 1714 C C . ARG A 1 225 ? -12.395 0.556 16.251 1.00 98.69 225 ARG A C 1
ATOM 1716 O O . ARG A 1 225 ? -12.213 -0.106 15.233 1.00 98.69 225 ARG A O 1
ATOM 1723 N N . MET A 1 226 ? -11.394 1.080 16.957 1.00 98.81 226 MET A N 1
ATOM 1724 C CA . MET A 1 226 ? -9.984 0.911 16.590 1.00 98.81 226 MET A CA 1
ATOM 1725 C C . MET A 1 226 ? -9.529 -0.541 16.704 1.00 98.81 226 MET A C 1
ATOM 1727 O O . MET A 1 226 ? -8.896 -1.049 15.779 1.00 98.81 226 MET A O 1
ATOM 1731 N N . GLN A 1 227 ? -9.916 -1.233 17.779 1.00 98.81 227 GLN A N 1
ATOM 1732 C CA . GLN A 1 227 ? -9.649 -2.662 17.925 1.00 98.81 227 GLN A CA 1
ATOM 1733 C C . GLN A 1 227 ? -10.327 -3.467 16.812 1.00 98.81 227 GLN A C 1
ATOM 1735 O O . GLN A 1 227 ? -9.669 -4.270 16.161 1.00 98.81 227 GLN A O 1
ATOM 1740 N N . ALA A 1 228 ? -11.604 -3.202 16.522 1.00 98.56 228 ALA A N 1
ATOM 1741 C CA . ALA A 1 228 ? -12.323 -3.887 15.449 1.00 98.56 228 ALA A CA 1
ATOM 1742 C C . ALA A 1 228 ? -11.697 -3.632 14.065 1.00 98.56 228 ALA A C 1
ATOM 1744 O O . ALA A 1 228 ? -11.648 -4.535 13.230 1.00 98.56 228 ALA A O 1
ATOM 1745 N N . GLY A 1 229 ? -11.202 -2.413 13.823 1.00 98.38 229 GLY A N 1
ATOM 1746 C CA . GLY A 1 229 ? -10.440 -2.071 12.625 1.00 98.38 229 GLY A CA 1
ATOM 1747 C C . GLY A 1 229 ? -9.177 -2.921 12.497 1.00 98.38 229 GLY A C 1
ATOM 1748 O O . GLY A 1 229 ? -8.971 -3.537 11.453 1.00 98.38 229 GLY A O 1
ATOM 1749 N N . LEU A 1 230 ? -8.379 -3.008 13.569 1.00 98.62 230 LEU A N 1
ATOM 1750 C CA . LEU A 1 230 ? -7.181 -3.852 13.630 1.00 98.62 230 LEU A CA 1
ATOM 1751 C C . LEU A 1 230 ? -7.523 -5.321 13.399 1.00 98.62 230 LEU A C 1
ATOM 1753 O O . LEU A 1 230 ? -6.964 -5.918 12.487 1.00 98.62 230 LEU A O 1
ATOM 1757 N N . ASP A 1 231 ? -8.468 -5.878 14.153 1.00 98.44 231 ASP A N 1
ATOM 1758 C CA . ASP A 1 231 ? -8.876 -7.283 14.056 1.00 98.44 231 ASP A CA 1
ATOM 1759 C C . ASP A 1 231 ? -9.321 -7.657 12.631 1.00 98.44 231 ASP A C 1
ATOM 1761 O O . ASP A 1 231 ? -9.071 -8.772 12.172 1.00 98.44 231 ASP A O 1
ATOM 1765 N N . ALA A 1 232 ? -9.944 -6.720 11.907 1.00 97.56 232 ALA A N 1
ATOM 1766 C CA . ALA A 1 232 ? -10.400 -6.933 10.538 1.00 97.56 232 ALA A CA 1
ATOM 1767 C C . ALA A 1 232 ? -9.253 -7.006 9.515 1.00 97.56 232 ALA A C 1
ATOM 1769 O O . ALA A 1 232 ? -9.315 -7.823 8.596 1.00 97.56 232 ALA A O 1
ATOM 1770 N N . VAL A 1 233 ? -8.222 -6.161 9.642 1.00 98.38 233 VAL A N 1
ATOM 1771 C CA . VAL A 1 233 ? -7.116 -6.102 8.662 1.00 98.38 233 VAL A CA 1
ATOM 1772 C C . VAL A 1 233 ? -5.898 -6.929 9.066 1.00 98.38 233 VAL A C 1
ATOM 1774 O O . VAL A 1 233 ? -5.089 -7.280 8.210 1.00 98.38 233 VAL A O 1
ATOM 1777 N N . TRP A 1 234 ? -5.762 -7.290 10.343 1.00 98.62 234 TRP A N 1
ATOM 1778 C CA . TRP A 1 234 ? -4.617 -8.043 10.858 1.00 98.62 234 TRP A CA 1
ATOM 1779 C C . TRP A 1 234 ? -4.362 -9.380 10.151 1.00 98.62 234 TRP A C 1
ATOM 1781 O O . TRP A 1 234 ? -3.197 -9.671 9.872 1.00 98.62 234 TRP A O 1
ATOM 1791 N N . PRO A 1 235 ? -5.383 -10.178 9.764 1.00 98.31 235 PRO A N 1
ATOM 1792 C CA . PRO A 1 235 ? -5.157 -11.408 9.003 1.00 98.31 235 PRO A CA 1
ATOM 1793 C C . PRO A 1 235 ? -4.401 -11.195 7.681 1.00 98.31 235 PRO A C 1
ATOM 1795 O O . PRO A 1 235 ? -3.778 -12.125 7.174 1.00 98.31 235 PRO A O 1
ATOM 1798 N N . LEU A 1 236 ? -4.434 -9.987 7.111 1.00 98.31 236 LEU A N 1
ATOM 1799 C CA . LEU A 1 236 ? -3.773 -9.645 5.847 1.00 98.31 236 LEU A CA 1
ATOM 1800 C C . LEU A 1 236 ? -2.304 -9.235 6.030 1.00 98.31 236 LEU A C 1
ATOM 1802 O O . LEU A 1 236 ? -1.575 -9.121 5.047 1.00 98.31 236 LEU A O 1
ATOM 1806 N N . LEU A 1 237 ? -1.855 -9.024 7.271 1.00 98.31 237 LEU A N 1
ATOM 1807 C CA . LEU A 1 237 ? -0.512 -8.533 7.583 1.00 98.31 237 LEU A CA 1
ATOM 1808 C C . LEU A 1 237 ? 0.593 -9.497 7.127 1.00 98.31 237 LEU A C 1
ATOM 1810 O O . LEU A 1 237 ? 1.621 -9.054 6.626 1.00 98.31 237 LEU A O 1
ATOM 1814 N N . GLU A 1 238 ? 0.386 -10.809 7.274 1.00 97.62 238 GLU A N 1
ATOM 1815 C CA . GLU A 1 238 ? 1.414 -11.821 6.977 1.00 97.62 238 GLU A CA 1
ATOM 1816 C C . GLU A 1 238 ? 1.818 -11.847 5.492 1.00 97.62 238 GLU A C 1
ATOM 1818 O O . GLU A 1 238 ? 2.954 -12.180 5.156 1.00 97.62 238 GLU A O 1
ATOM 1823 N N . GLU A 1 239 ? 0.917 -11.447 4.590 1.00 98.12 239 GLU A N 1
ATOM 1824 C CA . GLU A 1 239 ? 1.209 -11.381 3.156 1.00 98.12 239 GLU A CA 1
ATOM 1825 C C . GLU A 1 239 ? 2.316 -10.370 2.833 1.00 98.12 239 GLU A C 1
ATOM 1827 O O . GLU A 1 239 ? 3.090 -10.604 1.911 1.00 98.12 239 GLU A O 1
ATOM 1832 N N . LEU A 1 240 ? 2.468 -9.303 3.630 1.00 98.12 240 LEU A N 1
ATOM 1833 C CA . LEU A 1 240 ? 3.556 -8.326 3.470 1.00 98.12 240 LEU A CA 1
ATOM 1834 C C . LEU A 1 240 ? 4.948 -8.924 3.717 1.00 98.12 240 LEU A C 1
ATOM 1836 O O . LEU A 1 240 ? 5.941 -8.311 3.335 1.00 98.12 240 LEU A O 1
ATOM 1840 N N . PHE A 1 241 ? 5.023 -10.081 4.380 1.00 98.06 241 PHE A N 1
ATOM 1841 C CA . PHE A 1 241 ? 6.269 -10.755 4.757 1.00 98.06 241 PHE A CA 1
ATOM 1842 C C . PHE A 1 241 ? 6.445 -12.111 4.069 1.00 98.06 241 PHE A C 1
ATOM 1844 O O . PHE A 1 241 ? 7.461 -12.780 4.260 1.00 98.06 241 PHE A O 1
ATOM 1851 N N . THR A 1 242 ? 5.460 -12.532 3.276 1.00 96.56 242 THR A N 1
ATOM 1852 C CA . THR A 1 242 ? 5.508 -13.790 2.534 1.00 96.56 242 THR A CA 1
ATOM 1853 C C . THR A 1 242 ? 6.224 -13.555 1.213 1.00 96.56 242 THR A C 1
ATOM 1855 O O . THR A 1 242 ? 5.657 -12.976 0.293 1.00 96.56 242 THR A O 1
ATOM 1858 N N . ALA A 1 243 ? 7.472 -14.012 1.120 1.00 96.25 243 ALA A N 1
ATOM 1859 C CA . ALA A 1 243 ? 8.307 -13.766 -0.047 1.00 96.25 243 ALA A CA 1
ATOM 1860 C C . ALA A 1 243 ? 7.747 -14.410 -1.325 1.00 96.25 243 ALA A C 1
ATOM 1862 O O . ALA A 1 243 ? 7.570 -15.631 -1.402 1.00 96.25 243 ALA A O 1
ATOM 1863 N N . HIS A 1 244 ? 7.560 -13.600 -2.364 1.00 97.44 244 HIS A N 1
ATOM 1864 C CA . HIS A 1 244 ? 7.364 -14.084 -3.724 1.00 97.44 244 HIS A CA 1
ATOM 1865 C C . HIS A 1 244 ? 8.732 -14.359 -4.393 1.00 97.44 244 HIS A C 1
ATOM 1867 O O . HIS A 1 244 ? 9.690 -13.615 -4.168 1.00 97.44 244 HIS A O 1
ATOM 1873 N N . PRO A 1 245 ? 8.877 -15.381 -5.266 1.00 97.31 245 PRO A N 1
ATOM 1874 C CA . PRO A 1 245 ? 10.170 -15.721 -5.871 1.00 97.31 245 PRO A CA 1
ATOM 1875 C C . PRO A 1 245 ? 10.874 -14.575 -6.610 1.00 97.31 245 PRO A C 1
ATOM 1877 O O . PRO A 1 245 ? 12.099 -14.573 -6.684 1.00 97.31 245 PRO A O 1
ATOM 1880 N N . VAL A 1 246 ? 10.116 -13.628 -7.173 1.00 97.31 246 VAL A N 1
ATOM 1881 C CA . VAL A 1 246 ? 10.664 -12.415 -7.813 1.00 97.31 246 VAL A CA 1
ATOM 1882 C C . VAL A 1 246 ? 11.352 -11.514 -6.784 1.00 97.31 246 VAL A C 1
ATOM 1884 O O . VAL A 1 246 ? 12.478 -11.083 -7.016 1.00 97.31 246 VAL A O 1
ATOM 1887 N N . GLU A 1 247 ? 10.731 -11.292 -5.622 1.00 96.38 247 GLU A N 1
ATOM 1888 C CA . GLU A 1 247 ? 11.286 -10.446 -4.555 1.00 96.38 247 GLU A CA 1
ATOM 1889 C C . GLU A 1 247 ? 12.625 -11.000 -4.057 1.00 96.38 247 GLU A C 1
ATOM 1891 O O . GLU A 1 247 ? 13.561 -10.241 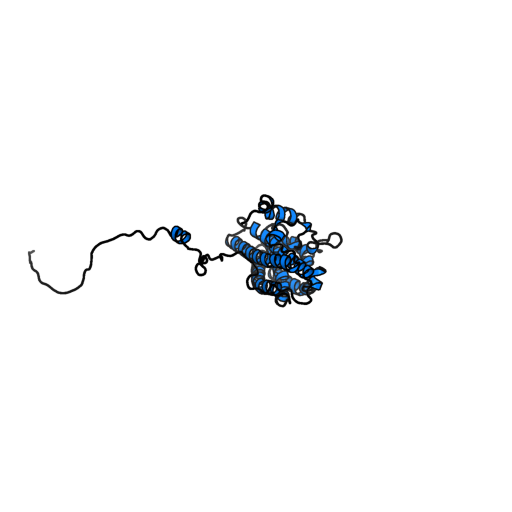-3.840 1.00 96.38 247 GLU A O 1
ATOM 1896 N N . LEU A 1 248 ? 12.765 -12.328 -3.979 1.00 97.00 248 LEU A N 1
ATOM 1897 C CA . LEU A 1 248 ? 14.019 -12.982 -3.584 1.00 97.00 248 LEU A CA 1
ATOM 1898 C C . LEU A 1 248 ? 15.142 -12.864 -4.623 1.00 97.00 248 LEU A C 1
ATOM 1900 O O . LEU A 1 248 ? 16.311 -13.013 -4.270 1.00 97.00 248 LEU A O 1
ATOM 1904 N N . ARG A 1 249 ? 14.812 -12.663 -5.905 1.00 96.56 249 ARG A N 1
ATOM 1905 C CA . ARG A 1 249 ? 15.812 -12.560 -6.980 1.00 96.56 249 ARG A CA 1
ATOM 1906 C C . ARG A 1 249 ? 16.309 -11.141 -7.188 1.00 96.56 249 ARG A C 1
ATOM 1908 O O . ARG A 1 249 ? 17.479 -10.970 -7.518 1.00 96.56 249 ARG A O 1
ATOM 1915 N N . VAL A 1 250 ? 15.433 -10.152 -7.021 1.00 95.31 250 VAL A N 1
ATOM 1916 C CA . VAL A 1 250 ? 15.758 -8.754 -7.340 1.00 95.31 250 VAL A CA 1
ATOM 1917 C C . VAL A 1 250 ? 15.665 -7.816 -6.150 1.00 95.31 250 VAL A C 1
ATOM 1919 O O . VAL A 1 250 ? 16.369 -6.822 -6.130 1.00 95.31 250 VAL A O 1
ATOM 1922 N N . GLY A 1 251 ? 14.836 -8.113 -5.156 1.00 91.94 251 GLY A N 1
ATOM 1923 C CA . GLY A 1 251 ? 14.531 -7.207 -4.062 1.00 91.94 251 GLY A CA 1
ATOM 1924 C C . GLY A 1 251 ? 15.194 -7.589 -2.743 1.00 91.94 251 GLY A C 1
ATOM 1925 O O . GLY A 1 251 ? 16.299 -8.126 -2.671 1.00 91.94 251 GLY A O 1
ATOM 1926 N N . VAL A 1 252 ? 14.480 -7.260 -1.673 1.00 93.25 252 VAL A N 1
ATOM 1927 C CA . VAL A 1 252 ? 14.825 -7.603 -0.294 1.00 93.25 252 VAL A CA 1
ATOM 1928 C C . VAL A 1 252 ? 13.907 -8.743 0.119 1.00 93.25 252 VAL A C 1
ATOM 1930 O O . VAL A 1 252 ? 12.721 -8.689 -0.186 1.00 93.25 252 VAL A O 1
ATOM 1933 N N . ASP A 1 253 ? 14.428 -9.748 0.826 1.00 97.31 253 ASP A N 1
ATOM 1934 C CA . ASP A 1 253 ? 13.586 -10.793 1.413 1.00 97.31 253 ASP A CA 1
ATOM 1935 C C . ASP A 1 253 ? 12.637 -10.168 2.458 1.00 97.31 253 ASP A C 1
ATOM 1937 O O . ASP A 1 253 ? 13.100 -9.759 3.535 1.00 97.31 253 ASP A O 1
ATOM 1941 N N . PRO A 1 254 ? 11.321 -10.086 2.179 1.00 97.25 254 PRO A N 1
ATOM 1942 C CA . PRO A 1 254 ? 10.385 -9.397 3.057 1.00 97.25 254 PRO A CA 1
ATOM 1943 C C . PRO A 1 254 ? 10.200 -10.123 4.396 1.00 97.25 254 PRO A C 1
ATOM 1945 O O . PRO A 1 254 ? 9.841 -9.484 5.388 1.00 97.25 254 PRO A O 1
ATOM 1948 N N . ALA A 1 255 ? 10.526 -11.419 4.488 1.00 98.12 255 ALA A N 1
ATOM 1949 C CA . ALA A 1 255 ? 10.446 -12.168 5.741 1.00 98.12 255 ALA A CA 1
ATOM 1950 C C . ALA A 1 255 ? 11.381 -11.590 6.818 1.00 98.12 255 ALA A C 1
ATOM 1952 O O . ALA A 1 255 ? 11.069 -11.630 8.011 1.00 98.12 255 ALA A O 1
ATOM 1953 N N . THR A 1 256 ? 12.501 -10.985 6.404 1.00 98.12 256 THR A N 1
ATOM 1954 C CA . THR A 1 256 ? 13.467 -10.340 7.311 1.00 98.12 256 THR A CA 1
ATOM 1955 C C . THR A 1 256 ? 12.913 -9.081 7.987 1.00 98.12 256 THR A C 1
ATOM 1957 O O . THR A 1 256 ? 13.391 -8.689 9.052 1.00 98.12 256 THR A O 1
ATOM 1960 N N . LEU A 1 257 ? 11.873 -8.468 7.410 1.00 98.38 257 LEU A N 1
ATOM 1961 C CA . LEU A 1 257 ? 11.245 -7.243 7.914 1.00 98.38 257 LEU A CA 1
ATOM 1962 C C . LEU A 1 257 ? 10.143 -7.527 8.945 1.00 98.38 257 LEU A C 1
ATOM 1964 O O . LEU A 1 257 ? 9.719 -6.624 9.667 1.00 98.38 257 LEU A O 1
ATOM 1968 N N . ARG A 1 258 ? 9.691 -8.780 9.051 1.00 98.38 258 ARG A N 1
ATOM 1969 C CA . ARG A 1 258 ? 8.545 -9.172 9.878 1.00 98.38 258 ARG A CA 1
ATOM 1970 C C . ARG A 1 258 ? 8.720 -8.818 11.351 1.00 98.38 258 ARG A C 1
ATOM 1972 O O . ARG A 1 258 ? 7.868 -8.161 11.943 1.00 98.38 258 ARG A O 1
ATOM 1979 N N . GLU A 1 259 ? 9.815 -9.267 11.958 1.00 98.38 259 GLU A N 1
ATOM 1980 C CA . GLU A 1 259 ? 10.081 -9.044 13.382 1.00 98.38 259 GLU A CA 1
ATOM 1981 C C . GLU A 1 259 ? 10.199 -7.551 13.747 1.00 98.38 259 GLU A C 1
ATOM 1983 O O . GLU A 1 259 ? 9.480 -7.117 14.656 1.00 98.38 259 GLU A O 1
ATOM 1988 N N . PRO A 1 260 ? 11.030 -6.729 13.068 1.00 98.25 260 PRO A N 1
ATOM 1989 C CA . PRO A 1 260 ? 11.121 -5.309 13.401 1.00 98.25 260 PRO A CA 1
ATOM 1990 C C . PRO A 1 260 ? 9.799 -4.561 13.184 1.00 98.25 260 PRO A C 1
ATOM 1992 O O . PRO A 1 260 ? 9.453 -3.706 14.004 1.00 98.25 260 PRO A O 1
ATOM 1995 N N . VAL A 1 261 ? 9.023 -4.906 12.149 1.00 98.75 261 VAL A N 1
ATOM 1996 C CA . VAL A 1 261 ? 7.713 -4.284 11.899 1.00 98.75 261 VAL A CA 1
ATOM 1997 C C . VAL A 1 261 ? 6.702 -4.662 12.979 1.00 98.75 261 VAL A C 1
ATOM 1999 O O . VAL A 1 261 ? 6.063 -3.776 13.545 1.00 98.75 261 VAL A O 1
ATOM 2002 N N . LEU A 1 262 ? 6.588 -5.942 13.345 1.00 98.50 262 LEU A N 1
ATOM 2003 C CA . LEU A 1 262 ? 5.682 -6.363 14.419 1.00 98.50 262 LEU A CA 1
ATOM 2004 C C . LEU A 1 262 ? 6.045 -5.740 15.763 1.00 98.50 262 LEU A C 1
ATOM 2006 O O . LEU A 1 262 ? 5.152 -5.370 16.527 1.00 98.50 262 LEU A O 1
ATOM 2010 N N . LYS A 1 263 ? 7.340 -5.577 16.047 1.00 98.62 263 LYS A N 1
ATOM 2011 C CA . LYS A 1 263 ? 7.801 -4.872 17.244 1.00 98.62 263 LYS A CA 1
ATOM 2012 C C . LYS A 1 263 ? 7.353 -3.409 17.242 1.00 98.62 263 LYS A C 1
ATOM 2014 O O . LYS A 1 263 ? 6.878 -2.924 18.266 1.00 98.62 263 LYS A O 1
ATOM 2019 N N . ALA A 1 264 ? 7.486 -2.719 16.109 1.00 98.75 264 ALA A N 1
ATOM 2020 C CA . ALA A 1 264 ? 7.047 -1.335 15.958 1.00 98.75 264 ALA A CA 1
ATOM 2021 C C . ALA A 1 264 ? 5.525 -1.190 16.118 1.00 98.75 264 ALA A C 1
ATOM 2023 O O . ALA A 1 264 ? 5.075 -0.322 16.862 1.00 98.75 264 ALA A O 1
ATOM 2024 N N . LEU A 1 265 ? 4.746 -2.067 15.480 1.00 98.81 265 LEU A N 1
ATOM 2025 C CA . LEU A 1 265 ? 3.287 -2.090 15.602 1.00 98.81 265 LEU A CA 1
ATOM 2026 C C . LEU A 1 265 ? 2.853 -2.372 17.044 1.00 98.81 265 LEU A C 1
ATOM 2028 O O . LEU A 1 265 ? 2.044 -1.636 17.595 1.00 98.81 265 LEU A O 1
ATOM 2032 N N . SER A 1 266 ? 3.443 -3.382 17.688 1.00 98.62 266 SER A N 1
ATOM 2033 C CA . SER A 1 266 ? 3.107 -3.754 19.070 1.00 98.62 266 SER A CA 1
ATOM 2034 C C . SER A 1 266 ? 3.370 -2.619 20.059 1.00 98.62 266 SER A C 1
ATOM 2036 O O . SER A 1 266 ? 2.611 -2.458 21.009 1.00 98.62 266 SER A O 1
ATOM 2038 N N . ALA A 1 267 ? 4.421 -1.820 19.840 1.00 98.75 267 ALA A N 1
ATOM 2039 C CA . ALA A 1 267 ? 4.701 -0.651 20.668 1.00 98.75 267 ALA A CA 1
ATOM 2040 C C . ALA A 1 267 ? 3.593 0.409 20.550 1.00 98.75 267 ALA A C 1
ATOM 2042 O O . ALA A 1 267 ? 3.109 0.883 21.574 1.00 98.75 267 ALA A O 1
ATOM 2043 N N . VAL A 1 268 ? 3.147 0.714 19.325 1.00 98.81 268 VAL A N 1
ATOM 2044 C CA . VAL A 1 268 ? 2.037 1.655 19.086 1.00 98.81 268 VAL A CA 1
ATOM 2045 C C . VAL A 1 268 ? 0.738 1.145 19.708 1.00 98.81 268 VAL A C 1
ATOM 2047 O O . VAL A 1 268 ? 0.039 1.905 20.369 1.00 98.81 268 VAL A O 1
ATOM 2050 N N . LEU A 1 269 ? 0.419 -0.143 19.540 1.00 98.81 269 LEU A N 1
ATOM 2051 C CA . LEU A 1 269 ? -0.806 -0.723 20.100 1.00 98.81 269 LEU A CA 1
ATOM 2052 C C . LEU A 1 269 ? -0.797 -0.726 21.631 1.00 98.81 269 LEU A C 1
ATOM 2054 O O . LEU A 1 269 ? -1.801 -0.375 22.243 1.00 98.81 269 LEU A O 1
ATOM 2058 N N . ALA A 1 270 ? 0.340 -1.057 22.247 1.00 98.56 270 ALA A N 1
ATOM 2059 C CA . ALA A 1 270 ? 0.485 -1.012 23.698 1.00 98.56 270 ALA A CA 1
ATOM 2060 C C . ALA A 1 270 ? 0.313 0.411 24.249 1.00 98.56 270 ALA A C 1
ATOM 2062 O O . A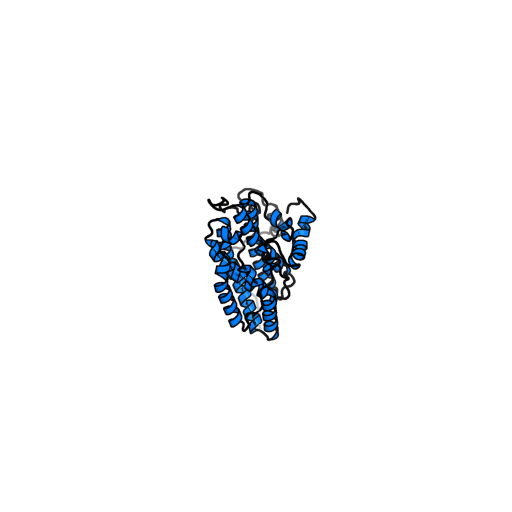LA A 1 270 ? -0.343 0.590 25.273 1.00 98.56 270 ALA A O 1
ATOM 2063 N N . GLU A 1 271 ? 0.870 1.415 23.569 1.00 98.56 271 GLU A N 1
ATOM 2064 C CA . GLU A 1 271 ? 0.697 2.825 23.934 1.00 98.56 271 GLU A CA 1
ATOM 2065 C C . GLU A 1 271 ? -0.755 3.293 23.747 1.00 98.56 271 GLU A C 1
ATOM 2067 O O . GLU A 1 271 ? -1.269 4.025 24.586 1.00 98.56 271 GLU A O 1
ATOM 2072 N N . ALA A 1 272 ? -1.449 2.799 22.717 1.00 98.44 272 ALA A N 1
ATOM 2073 C CA . ALA A 1 272 ? -2.867 3.070 22.469 1.00 98.44 272 ALA A CA 1
ATOM 2074 C C . ALA A 1 272 ? -3.828 2.326 23.420 1.00 98.44 272 ALA A C 1
ATOM 2076 O O . ALA A 1 272 ? -5.040 2.487 23.296 1.00 98.44 272 ALA A O 1
ATOM 2077 N N . GLY A 1 273 ? -3.327 1.457 24.307 1.00 98.31 273 GLY A N 1
ATOM 2078 C CA . GLY A 1 273 ? -4.165 0.604 25.158 1.00 98.31 273 GLY A CA 1
ATOM 2079 C C . GLY A 1 273 ? -4.927 -0.495 24.400 1.00 98.31 273 GLY A C 1
ATOM 2080 O O . GLY A 1 273 ? -5.919 -1.016 24.910 1.00 98.31 273 GLY A O 1
ATOM 2081 N N . LEU A 1 274 ? -4.476 -0.852 23.195 1.00 98.75 274 LEU A N 1
ATOM 2082 C CA . LEU A 1 274 ? -5.095 -1.844 22.313 1.00 98.75 274 LEU A CA 1
ATOM 2083 C C . LEU A 1 274 ? -4.374 -3.195 22.396 1.00 98.75 274 LEU A C 1
ATOM 2085 O O . LEU A 1 274 ? -3.185 -3.284 22.714 1.00 98.75 274 LEU A O 1
ATOM 2089 N N . ALA A 1 275 ? -5.095 -4.268 22.082 1.00 98.44 275 ALA A N 1
ATOM 2090 C CA . ALA A 1 275 ? -4.526 -5.605 22.011 1.00 98.44 275 ALA A CA 1
ATOM 2091 C C . ALA A 1 275 ? -3.928 -5.863 20.624 1.00 98.44 275 ALA A C 1
ATOM 2093 O O . ALA A 1 275 ? -4.519 -5.516 19.600 1.00 98.44 275 ALA A O 1
ATOM 2094 N N . VAL A 1 276 ? -2.779 -6.541 20.592 1.00 98.31 276 VAL A N 1
ATOM 2095 C CA . VAL A 1 276 ? -2.274 -7.156 19.359 1.00 98.31 276 VAL A CA 1
ATOM 2096 C C . VAL A 1 276 ? -3.236 -8.292 18.982 1.00 98.31 276 VAL A C 1
ATOM 2098 O O . VAL A 1 276 ? -3.400 -9.202 19.799 1.00 98.31 276 VAL A O 1
ATOM 2101 N N . PRO A 1 277 ? -3.874 -8.268 17.798 1.00 98.00 277 PRO A N 1
ATOM 2102 C CA . PRO A 1 277 ? -4.821 -9.310 17.418 1.00 98.00 277 PRO A CA 1
ATOM 2103 C C . PRO A 1 277 ? -4.162 -10.698 17.354 1.00 98.00 277 PRO A C 1
ATOM 2105 O O . PRO A 1 277 ? -3.138 -10.888 16.693 1.00 98.00 277 PRO A O 1
ATOM 2108 N N . ASP A 1 278 ? -4.772 -11.677 18.023 1.00 93.69 278 ASP A N 1
ATOM 2109 C CA . ASP A 1 278 ? -4.368 -13.091 18.007 1.00 93.69 278 ASP A CA 1
ATOM 2110 C C . ASP A 1 278 ? -5.292 -13.879 17.069 1.00 93.69 278 ASP A C 1
ATOM 2112 O O . ASP A 1 278 ? -6.191 -14.612 17.486 1.00 93.69 278 ASP A O 1
ATOM 2116 N N . VAL A 1 279 ? -5.130 -13.632 15.768 1.00 92.19 279 VAL A N 1
ATOM 2117 C CA . VAL A 1 279 ? -5.940 -14.227 14.698 1.00 92.19 279 VAL A CA 1
ATOM 2118 C C . VAL A 1 279 ? -5.043 -14.877 13.645 1.00 92.19 279 VAL A C 1
ATOM 2120 O O . VAL A 1 279 ? -3.962 -14.356 13.352 1.00 92.19 279 VAL A O 1
ATOM 2123 N N . PRO A 1 280 ? -5.457 -16.014 13.054 1.00 93.88 280 PRO A N 1
ATOM 2124 C CA . PRO A 1 280 ? -4.678 -16.649 12.002 1.00 93.88 280 PRO A CA 1
ATOM 2125 C C . PRO A 1 280 ? -4.611 -15.751 10.754 1.00 93.88 280 PRO A C 1
ATOM 2127 O O . PRO A 1 280 ? -5.586 -15.054 10.452 1.00 93.88 280 PRO A O 1
ATOM 2130 N N . PRO A 1 281 ? -3.505 -15.799 9.988 1.00 96.06 281 PRO A N 1
ATOM 2131 C CA . PRO A 1 281 ? -3.422 -15.126 8.699 1.00 96.06 281 PRO A CA 1
ATOM 2132 C C . PRO A 1 281 ? -4.537 -15.555 7.742 1.00 96.06 281 PRO A C 1
ATOM 2134 O O . PRO A 1 281 ? -5.012 -16.696 7.783 1.00 96.06 281 PRO A O 1
ATOM 2137 N N . LEU A 1 282 ? -4.917 -14.659 6.830 1.00 96.12 282 LEU A N 1
ATOM 2138 C CA . LEU A 1 282 ? -5.881 -14.962 5.784 1.00 96.12 282 LEU A CA 1
ATOM 2139 C C . LEU A 1 282 ? -5.344 -16.097 4.906 1.00 96.12 282 LEU A C 1
ATOM 2141 O O . LEU A 1 282 ? -4.237 -16.022 4.366 1.00 96.12 282 LEU A O 1
ATOM 2145 N N . ALA A 1 283 ? -6.162 -17.133 4.724 1.00 94.75 283 ALA A N 1
ATOM 2146 C CA . ALA A 1 283 ? -5.798 -18.289 3.920 1.00 94.75 283 ALA A CA 1
ATOM 2147 C C . ALA A 1 283 ? -5.420 -17.897 2.480 1.00 94.75 283 ALA A C 1
ATOM 2149 O O . ALA A 1 283 ? -5.996 -16.990 1.871 1.00 94.75 283 ALA A O 1
ATOM 2150 N N . THR A 1 284 ? -4.447 -18.613 1.926 1.00 95.50 284 THR A N 1
ATOM 2151 C CA . THR A 1 284 ? -4.098 -18.548 0.504 1.00 95.50 284 THR A CA 1
ATOM 2152 C C . THR A 1 284 ? -4.962 -19.521 -0.295 1.00 95.50 284 THR A C 1
ATOM 2154 O O . THR A 1 284 ? -5.498 -20.495 0.244 1.00 95.50 284 THR A O 1
ATOM 2157 N N . VAL A 1 285 ? -5.089 -19.291 -1.602 1.00 94.94 285 VAL A N 1
ATOM 2158 C CA . VAL A 1 285 ? -5.791 -20.215 -2.503 1.00 94.94 285 VAL A CA 1
ATOM 2159 C C . VAL A 1 285 ? -4.747 -21.053 -3.220 1.00 94.94 285 VAL A C 1
ATOM 2161 O O . VAL A 1 285 ? -4.037 -20.558 -4.088 1.00 94.94 285 VAL A O 1
ATOM 2164 N N . LEU A 1 286 ? -4.623 -22.329 -2.845 1.00 94.00 286 LEU A N 1
ATOM 2165 C CA . LEU A 1 286 ? -3.599 -23.233 -3.395 1.00 94.00 286 LEU A CA 1
ATOM 2166 C C . LEU A 1 286 ? -2.166 -22.678 -3.252 1.00 94.00 286 LEU A C 1
ATOM 2168 O O . LEU A 1 286 ? -1.337 -22.858 -4.139 1.00 94.00 286 LEU A O 1
ATOM 2172 N N . GLY A 1 287 ? -1.883 -21.984 -2.145 1.00 93.00 287 GLY A N 1
ATOM 2173 C CA . GLY A 1 287 ? -0.582 -21.356 -1.904 1.00 93.00 287 GLY A CA 1
ATOM 2174 C C . GLY A 1 287 ? -0.382 -20.000 -2.588 1.00 93.00 287 GLY A C 1
ATOM 2175 O O . GLY A 1 287 ? 0.704 -19.451 -2.468 1.00 93.00 287 GLY A O 1
ATOM 2176 N N . ARG A 1 288 ? -1.402 -19.462 -3.271 1.00 96.31 288 ARG A N 1
ATOM 2177 C CA . ARG A 1 288 ? -1.347 -18.187 -4.003 1.00 96.31 288 ARG A CA 1
ATOM 2178 C C . ARG A 1 288 ? -2.103 -17.062 -3.291 1.00 96.31 288 ARG A C 1
ATOM 2180 O O . ARG A 1 288 ? -3.115 -17.320 -2.627 1.00 96.31 288 ARG A O 1
ATOM 2187 N N . ALA A 1 289 ? -1.624 -15.832 -3.461 1.00 97.31 289 ALA A N 1
ATOM 2188 C CA . ALA A 1 289 ? -2.189 -14.601 -2.895 1.00 97.31 289 ALA A CA 1
ATOM 2189 C C . ALA A 1 289 ? -2.117 -13.426 -3.899 1.00 97.31 289 ALA A C 1
ATOM 2191 O O . ALA A 1 289 ? -2.037 -13.652 -5.110 1.00 97.31 289 ALA A O 1
ATOM 2192 N N . GLY A 1 290 ? -2.150 -12.175 -3.425 1.00 98.06 290 GLY A N 1
ATOM 2193 C CA . GLY A 1 290 ? -2.246 -10.991 -4.281 1.00 98.06 290 GLY A CA 1
ATOM 2194 C C . GLY A 1 290 ? -1.051 -10.826 -5.225 1.00 98.06 290 GLY A C 1
ATOM 2195 O O . GLY A 1 290 ? -1.225 -10.550 -6.414 1.00 98.06 290 GLY A O 1
ATOM 2196 N N . ARG A 1 291 ? 0.164 -11.161 -4.761 1.00 97.94 291 ARG A N 1
ATOM 2197 C CA . ARG A 1 291 ? 1.375 -11.227 -5.610 1.00 97.94 291 ARG A CA 1
ATOM 2198 C C . ARG A 1 291 ? 1.257 -12.203 -6.785 1.00 97.94 291 ARG A C 1
ATOM 2200 O O . ARG A 1 291 ? 1.958 -12.034 -7.776 1.00 97.94 291 ARG A O 1
ATOM 2207 N N . ASP A 1 292 ? 0.361 -13.184 -6.710 1.00 98.12 292 ASP A N 1
ATOM 2208 C CA . ASP A 1 292 ? 0.106 -14.164 -7.768 1.00 98.12 292 ASP A CA 1
ATOM 2209 C C . ASP A 1 292 ? -1.115 -13.817 -8.638 1.00 98.12 292 ASP A C 1
ATOM 2211 O O . ASP A 1 292 ? -1.528 -14.646 -9.458 1.00 98.12 292 ASP A O 1
ATOM 2215 N N . GLY A 1 293 ? -1.738 -12.650 -8.436 1.00 98.12 293 GLY A N 1
ATOM 2216 C CA . GLY A 1 293 ? -3.004 -12.286 -9.077 1.00 98.12 293 GLY A CA 1
ATOM 2217 C C . GLY A 1 293 ? -4.228 -12.971 -8.470 1.00 98.12 293 GLY A C 1
ATOM 2218 O O . GLY A 1 293 ? -5.237 -13.135 -9.153 1.00 98.12 293 GLY A O 1
ATOM 2219 N N . VAL A 1 294 ? -4.136 -13.443 -7.223 1.00 98.25 294 VAL A N 1
ATOM 2220 C CA . VAL A 1 294 ? -5.264 -14.030 -6.491 1.00 98.25 294 VAL A CA 1
ATOM 2221 C C . VAL A 1 294 ? -5.725 -13.054 -5.418 1.00 98.25 294 VAL A C 1
ATOM 2223 O O . VAL A 1 294 ? -5.160 -12.988 -4.326 1.00 98.25 294 VAL A O 1
ATOM 2226 N N . HIS A 1 295 ? -6.790 -12.331 -5.744 1.00 98.31 295 HIS A N 1
ATOM 2227 C CA . HIS A 1 295 ? -7.309 -11.222 -4.949 1.00 98.31 295 HIS A CA 1
ATOM 2228 C C . HIS A 1 295 ? -8.631 -11.563 -4.267 1.00 98.31 295 HIS A C 1
ATOM 2230 O O . HIS A 1 295 ? -9.231 -12.618 -4.496 1.00 98.31 295 HIS A O 1
ATOM 2236 N N . THR A 1 296 ? -9.076 -10.674 -3.388 1.00 96.69 296 THR A N 1
ATOM 2237 C CA . THR A 1 296 ? -10.431 -10.694 -2.834 1.00 96.69 296 THR A CA 1
ATOM 2238 C C . THR A 1 296 ? -11.432 -10.151 -3.858 1.00 96.69 296 THR A C 1
ATOM 2240 O O . THR A 1 296 ? -11.070 -9.523 -4.853 1.00 96.69 296 THR A O 1
ATOM 2243 N N . GLU A 1 297 ? -12.726 -10.336 -3.596 1.00 95.69 297 GLU A N 1
ATOM 2244 C CA . GLU A 1 297 ? -13.792 -9.760 -4.430 1.00 95.69 297 GLU A CA 1
ATOM 2245 C C . GLU A 1 297 ? -13.765 -8.220 -4.486 1.00 95.69 297 GLU A C 1
ATOM 2247 O O . GLU A 1 297 ? -14.334 -7.617 -5.397 1.00 95.69 297 GLU A O 1
ATOM 2252 N N . ALA A 1 298 ? -13.086 -7.573 -3.532 1.00 96.94 298 ALA A N 1
ATOM 2253 C CA . ALA A 1 298 ? -13.047 -6.123 -3.417 1.00 96.94 298 ALA A CA 1
ATOM 2254 C C . ALA A 1 298 ? -12.251 -5.449 -4.546 1.00 96.94 298 ALA A C 1
ATOM 2256 O O . ALA A 1 298 ? -12.575 -4.311 -4.902 1.00 96.94 298 ALA A O 1
ATOM 2257 N N . LEU A 1 299 ? -11.242 -6.126 -5.114 1.00 98.44 299 LEU A N 1
ATOM 2258 C CA . LEU A 1 299 ? -10.400 -5.545 -6.161 1.00 98.44 299 LEU A CA 1
ATOM 2259 C C . LEU A 1 299 ? -11.175 -5.344 -7.466 1.00 98.44 299 LEU A C 1
ATOM 2261 O O . LEU A 1 299 ? -11.093 -4.276 -8.063 1.00 98.44 299 LEU A O 1
ATOM 2265 N N . GLY A 1 300 ? -11.976 -6.327 -7.887 1.00 97.44 300 GLY A N 1
ATOM 2266 C CA . GLY A 1 300 ? -12.731 -6.234 -9.141 1.00 97.44 300 GLY A CA 1
ATOM 2267 C C . GLY A 1 300 ? -13.679 -5.029 -9.179 1.00 97.44 300 GLY A C 1
ATOM 2268 O O . GLY A 1 300 ? -13.756 -4.330 -10.188 1.00 97.44 300 GLY A O 1
ATOM 2269 N N . LEU A 1 301 ? -14.349 -4.733 -8.058 1.00 96.44 301 LEU A N 1
ATOM 2270 C CA . LEU A 1 301 ? -15.211 -3.551 -7.928 1.00 96.44 301 LEU A CA 1
ATOM 2271 C C . LEU A 1 301 ? -14.413 -2.243 -7.986 1.00 96.44 301 LEU A C 1
ATOM 2273 O O . LEU A 1 301 ? -14.834 -1.302 -8.655 1.00 96.44 301 LEU A O 1
ATOM 2277 N N . LEU A 1 302 ? -13.257 -2.199 -7.320 1.00 98.12 302 LEU A N 1
ATOM 2278 C CA . LEU A 1 302 ? -12.372 -1.035 -7.319 1.00 98.12 302 LEU A CA 1
ATOM 2279 C C . LEU A 1 302 ? -11.845 -0.725 -8.727 1.00 98.12 302 LEU A C 1
ATOM 2281 O O . LEU A 1 302 ? -11.882 0.422 -9.170 1.00 98.12 302 LEU A O 1
ATOM 2285 N N . LEU A 1 303 ? -11.390 -1.754 -9.448 1.00 98.31 303 LEU A N 1
ATOM 2286 C CA . LEU A 1 303 ? -10.872 -1.610 -10.808 1.00 98.31 303 LEU A CA 1
ATOM 2287 C C . LEU A 1 303 ? -11.967 -1.216 -11.798 1.00 98.31 303 LEU A C 1
ATOM 2289 O O . LEU A 1 303 ? -11.706 -0.436 -12.711 1.00 98.31 303 LEU A O 1
ATOM 2293 N N . ALA A 1 304 ? -13.197 -1.699 -11.610 1.00 97.62 304 ALA A N 1
ATOM 2294 C CA . ALA A 1 304 ? -14.318 -1.282 -12.443 1.00 97.62 304 ALA A CA 1
ATOM 2295 C C . ALA A 1 304 ? -14.533 0.239 -12.384 1.00 97.62 304 ALA A C 1
ATOM 2297 O O . ALA A 1 304 ? -14.758 0.846 -13.427 1.00 97.62 304 ALA A O 1
ATOM 2298 N N . GLU A 1 305 ? -14.420 0.855 -11.203 1.00 97.00 305 GLU A N 1
ATOM 2299 C CA . GLU A 1 305 ? -14.513 2.311 -11.041 1.00 97.00 305 GLU A CA 1
ATOM 2300 C C . GLU A 1 305 ? -13.271 3.030 -11.586 1.00 97.00 305 GLU A C 1
ATOM 2302 O O . GLU A 1 305 ? -13.405 3.951 -12.391 1.00 97.00 305 GLU A O 1
ATOM 2307 N N . LEU A 1 306 ? -12.069 2.565 -11.224 1.00 97.38 306 LEU A N 1
ATOM 2308 C CA . LEU A 1 306 ? -10.796 3.150 -11.666 1.00 97.38 306 LEU A CA 1
ATOM 2309 C C . LEU A 1 306 ? -10.672 3.208 -13.198 1.00 97.38 306 LEU A C 1
ATOM 2311 O O . LEU A 1 306 ? -10.160 4.176 -13.754 1.00 97.38 306 LEU A O 1
ATOM 2315 N N . GLN A 1 307 ? -11.122 2.162 -13.893 1.00 98.00 307 GLN A N 1
ATOM 2316 C CA . GLN A 1 307 ? -10.840 1.963 -15.316 1.00 98.00 307 GLN A CA 1
ATOM 2317 C C . GLN A 1 307 ? -11.999 2.376 -16.236 1.00 98.00 307 GLN A C 1
ATOM 2319 O O . GLN A 1 307 ? -11.846 2.332 -17.460 1.00 98.00 307 GLN A O 1
ATOM 2324 N N . VAL A 1 308 ? -13.159 2.772 -15.690 1.00 97.44 308 VAL A N 1
ATOM 2325 C CA . VAL A 1 308 ? -14.398 2.940 -16.475 1.00 97.44 308 VAL A CA 1
ATOM 2326 C C . VAL A 1 308 ? -14.249 3.936 -17.625 1.00 97.44 308 VAL A C 1
ATOM 2328 O O . VAL A 1 308 ? -14.656 3.638 -18.747 1.00 97.44 308 VAL A O 1
ATOM 2331 N N . VAL A 1 309 ? -13.634 5.096 -17.379 1.00 96.75 309 VAL A N 1
ATOM 2332 C CA . VAL A 1 309 ? -13.493 6.159 -18.388 1.00 96.75 309 VAL A CA 1
ATOM 2333 C C . VAL A 1 309 ? -12.522 5.736 -19.487 1.00 96.75 309 VAL A C 1
ATOM 2335 O O . VAL A 1 309 ? -12.848 5.852 -20.669 1.00 96.75 309 VAL A O 1
ATOM 2338 N N . ALA A 1 310 ? -11.363 5.190 -19.110 1.00 94.81 310 ALA A N 1
ATOM 2339 C CA . ALA A 1 310 ? -10.357 4.717 -20.056 1.00 94.81 310 ALA A CA 1
ATOM 2340 C C . ALA A 1 310 ? -10.913 3.601 -20.956 1.00 94.81 310 ALA A C 1
ATOM 2342 O O . ALA A 1 310 ? -10.776 3.657 -22.179 1.00 94.81 310 ALA A O 1
ATOM 2343 N N . ARG A 1 311 ? -11.632 2.632 -20.370 1.00 95.44 311 ARG A N 1
ATOM 2344 C CA . ARG A 1 311 ? -12.252 1.525 -21.115 1.00 95.44 311 ARG A CA 1
ATOM 2345 C C . ARG A 1 311 ? -13.413 1.976 -22.005 1.00 95.44 311 ARG A C 1
ATOM 2347 O O . ARG A 1 311 ? -13.620 1.387 -23.064 1.00 95.44 311 ARG A O 1
ATOM 2354 N N . ALA A 1 312 ? -14.160 3.009 -21.609 1.00 97.06 312 ALA A N 1
ATOM 2355 C CA . ALA A 1 312 ? -15.238 3.576 -22.423 1.00 97.06 312 ALA A CA 1
ATOM 2356 C C . ALA A 1 312 ? -14.721 4.368 -23.638 1.00 97.06 312 ALA A C 1
ATOM 2358 O O . ALA A 1 312 ? -15.415 4.445 -24.655 1.00 97.06 312 ALA A O 1
ATOM 2359 N N . HIS A 1 313 ? -13.504 4.918 -23.558 1.00 95.38 313 HIS A N 1
ATOM 2360 C CA . HIS A 1 313 ? -12.897 5.737 -24.611 1.00 95.38 313 HIS A CA 1
ATOM 2361 C C . HIS A 1 313 ? -11.469 5.275 -24.977 1.00 95.38 313 HIS A C 1
ATOM 2363 O O . HIS A 1 313 ? -10.507 6.014 -24.747 1.00 95.38 313 HIS A O 1
ATOM 2369 N N . PRO A 1 314 ? -11.301 4.081 -25.586 1.00 92.06 314 PRO A N 1
ATOM 2370 C CA . PRO A 1 314 ? -9.981 3.580 -25.967 1.00 92.06 314 PRO A CA 1
ATOM 2371 C C . PRO A 1 314 ? -9.259 4.523 -26.943 1.00 92.06 314 PRO A C 1
ATOM 2373 O O . PRO A 1 314 ? -9.830 4.928 -27.958 1.00 92.06 314 PRO A O 1
ATOM 2376 N N . GLY A 1 315 ? -7.994 4.842 -26.657 1.00 85.62 315 GLY A N 1
ATOM 2377 C CA . GLY A 1 315 ? -7.144 5.703 -27.493 1.00 85.62 315 GLY A CA 1
ATOM 2378 C C . GLY A 1 315 ? -7.327 7.213 -27.290 1.00 85.62 315 GLY A C 1
ATOM 2379 O O . GLY A 1 315 ? -6.710 7.990 -28.017 1.00 85.62 315 GLY A O 1
ATOM 2380 N N . ALA A 1 316 ? -8.160 7.640 -26.335 1.00 88.12 316 ALA A N 1
ATOM 2381 C CA . ALA A 1 316 ? -8.234 9.041 -25.926 1.00 88.12 316 ALA A CA 1
ATOM 2382 C C . ALA A 1 316 ? -6.958 9.486 -25.183 1.00 88.12 316 ALA A C 1
ATOM 2384 O O . ALA A 1 316 ? -6.292 8.676 -24.543 1.00 88.12 316 ALA A O 1
ATOM 2385 N N . THR A 1 317 ? -6.650 10.782 -25.253 1.00 84.69 317 THR A N 1
ATOM 2386 C CA . THR A 1 317 ? -5.526 11.429 -24.554 1.00 84.69 317 THR A CA 1
ATOM 2387 C C . THR A 1 317 ? -6.054 12.454 -23.556 1.00 84.69 317 THR A C 1
ATOM 2389 O O . THR A 1 317 ? -6.993 13.182 -23.895 1.00 84.69 317 THR A O 1
ATOM 2392 N N . TRP A 1 318 ? -5.429 12.535 -22.381 1.00 84.44 318 TRP A N 1
ATOM 2393 C CA . TRP A 1 318 ? -5.818 13.401 -21.264 1.00 84.44 318 TRP A CA 1
ATOM 2394 C C . TRP A 1 318 ? -4.647 14.262 -20.794 1.00 84.44 318 TRP A C 1
ATOM 2396 O O . TRP A 1 318 ? -3.491 13.814 -20.966 1.00 84.44 318 TRP A O 1
#

Sequence (318 aa):
MQDQDHTATTAGAHHAEHAHHAEHTDHDDHVYLSLAEATPGPEGEGRWAYGTGFADPLLGVDTTLPAGLDGADLAAYCLMLGDDALVLAQRLIEWCTRAPELEEEVALANLGLDLLGQSRLLLTRAGQADGSGRTEDDLAYWREDHEFRNVRLVETPNGDFAHTVARLLLFATARGALYEALSAHPDPVLAAVAARGVKELAYHREYATAWTLRLGDGTPYSAERMQAGLDAVWPLLEELFTAHPVELRVGVDPATLREPVLKALSAVLAEAGLAVPDVPPLATVLGRAGRDGVHTEALGLLLAELQVVARAHPGATW

Foldseek 3Di:
DDDDDDDDDDDDDDDDDDDDDDDPDPPPPPPPVVQVPQDDDPVGQDPDPDGDDPPALCPPWDLDDDPPDQLQLLLLVLQQLLLQLQLLLLLLQVCQVPPPDPVSNVVSNVLSVLSNSLSQLSNCSSCVSNVVNQHSCNSQAVDALLSHQYQQLRLDHCPDVLLVLLSLLLCLLLLLLQLVQQCPFPRRSSVVSSVVVNVSSVSSNVVSLVQLLCQLQPDPVSVVSNQVSNLVSVLRSVSQQDDDPSCVRRGDNSVVSVVVSVVVVVVSCVSSVHDNDPDHHDDADVPDGSNSSHYDPSVNVSSCVSRVVCVVDPPDDD